Protein AF-0000000074208916 (afdb_homodimer)

Organism: NCBI:txid88382

Foldseek 3Di:
DPPDALVVLVVVCLVCLQVLVLVCQVSAAAQWAAEANDIDGSVVVSVVSNVVCVQWVNWHWDWPDWDDDRFKIKTKTKTWTFTPQDDLNHGGQRDIFIWIKIKMFGHDPRHTHYIYIDTDSVNRVVRRVD/DPPDALVVLVVVCLVCLQVLVLVCQVSAAAQWAAEANDIDGSVVVSVVSNVVCVQWVNWHWDWPDWDDDRFKIKTKTKTWTFTPQDDLNHGGQRDIFIWIKIKMFGHDPRHTHYIYIDTDSVNRVVRRVD

InterPro domains:
  IPR009959 Polyketide cyclase SnoaL-like [PF07366] (9-128)
  IPR009959 Polyketide cyclase SnoaL-like [PTHR38436] (12-128)
  IPR032710 NTF2-like domain superfamily [SSF54427] (4-128)

Solvent-accessible surface area (backbone atoms only — not comparable to full-atom values): 13929 Å² total; per-residue (Å²): 128,80,74,71,50,62,66,57,51,50,52,50,46,49,49,31,58,60,66,67,39,55,86,57,41,73,78,38,34,35,68,56,27,34,49,70,90,37,76,41,43,40,66,58,51,39,47,53,55,49,50,50,41,66,22,16,71,58,53,45,76,38,81,76,45,78,32,46,50,93,49,36,39,34,35,37,26,40,35,64,30,45,41,73,32,65,54,95,91,34,72,50,69,78,50,63,45,67,51,58,36,44,35,40,34,35,42,56,96,83,17,36,37,33,38,42,72,44,44,44,54,51,63,50,48,49,53,58,71,104,127,82,76,72,50,63,65,57,51,49,54,52,44,50,49,30,58,60,68,65,38,55,86,58,40,72,77,39,36,36,67,56,26,35,50,70,91,37,78,40,43,40,68,58,52,37,47,51,54,49,50,50,42,65,22,16,72,58,54,45,76,40,83,76,46,76,32,45,51,92,50,35,40,34,35,37,28,39,35,64,30,44,41,74,30,62,53,97,90,33,74,50,70,78,50,65,44,68,50,56,36,44,35,39,35,36,42,55,95,82,16,37,37,34,38,42,72,45,43,44,55,52,64,50,47,50,55,58,71,104

Radius of gyration: 19.05 Å; Cα contacts (8 Å, |Δi|>4): 521; chains: 2; bounding box: 50×46×40 Å

pLDDT: mean 95.42, std 6.99, range [47.31, 98.94]

Secondary structure (DSSP, 8-state):
-----HHHHHHHHHHHHHTT-GGGGGGTEEEEEEETTEEEEHHHHHHHHHHHHHHSTT--PEEEEEEE-SSEEEEEEEEEE--SS-BTTB---S--EEEEEEEEEEEETTEEEEEEEEE-HHHHHHHHH-/-----HHHHHHHHHHHHHTT-GGGGGGTEEEEEEETTEEEEHHHHHHHHHHHHHHSTT--PEEEEEEE-SSEEEEEEEEEE--SS-BTTB---S--EEEEEEEEEEEETTEEEEEEEEE-HHHHHHHHH-

Sequence (260 aa):
MPYPSLRATYLAYLDAVNERRFGDLAEFVHDEITYNDTTVIRQEFADLLAADAKAVPDLHFEVQLLVNSEDAVAVRLWCDCAPAEPMFGLAPTGRRVEFAEHGFYRFDHGRIAHVWSLIDNQLIQAQLAGMPYPSLRATYLAYLDAVNERRFGDLAEFVHDEITYNDTTVIRQEFADLLAADAKAVPDLHFEVQLLVNSEDAVAVRLWCDCAPAEPMFGLAPTGRRVEFAEHGFYRFDHGRIAHVWSLIDNQLIQAQLAG

Nearest PDB structures (foldseek):
  3ehc-assembly1_A  TM=9.520E-01  e=4.617E-14  Agrobacterium fabrum str. C58
  2gey-assembly3_A  TM=8.197E-01  e=7.328E-10  Streptomyces galilaeus
  2gey-assembly3_C-2  TM=8.226E-01  e=9.305E-10  Streptomyces galilaeus
  2gey-assembly1_B  TM=7.865E-01  e=4.282E-10  Streptomyces galilaeus
  8r20-assembly1_B  TM=8.237E-01  e=4.139E-09  Micromonospora

Structure (mmCIF, N/CA/C/O backbone):
data_AF-0000000074208916-model_v1
#
loop_
_entity.id
_entity.type
_entity.pdbx_description
1 polymer 'Putative ester cyclase'
#
loop_
_atom_site.group_PDB
_atom_site.id
_atom_site.type_symbol
_atom_site.label_atom_id
_atom_site.label_alt_id
_atom_site.label_comp_id
_atom_site.label_asym_id
_atom_site.label_entity_id
_atom_site.label_seq_id
_atom_site.pdbx_PDB_ins_code
_atom_site.Cartn_x
_atom_site.Cartn_y
_atom_site.Cartn_z
_atom_site.occupancy
_atom_site.B_iso_or_equiv
_atom_site.auth_seq_id
_atom_site.auth_comp_id
_atom_site.auth_asym_id
_atom_site.auth_atom_id
_atom_site.pdbx_PDB_model_num
ATOM 1 N N . MET A 1 1 ? -26.391 18.406 13.133 1 48.81 1 MET A N 1
ATOM 2 C CA . MET A 1 1 ? -25.828 18.109 11.82 1 48.81 1 MET A CA 1
ATOM 3 C C . MET A 1 1 ? -25.344 16.672 11.742 1 48.81 1 MET A C 1
ATOM 5 O O . MET A 1 1 ? -24.766 16.156 12.703 1 48.81 1 MET A O 1
ATOM 9 N N . PRO A 1 2 ? -25.688 15.781 10.938 1 59.47 2 PRO A N 1
ATOM 10 C CA . PRO A 1 2 ? -25.266 14.383 11 1 59.47 2 PRO A CA 1
ATOM 11 C C . PRO A 1 2 ? -23.734 14.227 10.969 1 59.47 2 PRO A C 1
ATOM 13 O O . PRO A 1 2 ? -23.031 15.094 10.43 1 59.47 2 PRO A O 1
ATOM 16 N N . TYR A 1 3 ? -23.234 13.609 11.906 1 74.81 3 TYR A N 1
ATOM 17 C CA . TYR A 1 3 ? -21.797 13.367 11.977 1 74.81 3 TYR A CA 1
ATOM 18 C C . TYR A 1 3 ? -21.25 12.977 10.609 1 74.81 3 TYR A C 1
ATOM 20 O O . TYR A 1 3 ? -21.891 12.25 9.852 1 74.81 3 TYR A O 1
ATOM 28 N N . PRO A 1 4 ? -20.344 13.789 10.211 1 84.44 4 PRO A N 1
ATOM 29 C CA . PRO A 1 4 ? -19.766 13.445 8.914 1 84.44 4 PRO A CA 1
ATOM 30 C C . PRO A 1 4 ? -19.406 11.961 8.797 1 84.44 4 PRO A C 1
ATOM 32 O O . PRO A 1 4 ? -19.125 11.312 9.805 1 84.44 4 PRO A O 1
ATOM 35 N N . SER A 1 5 ? -19.547 11.469 7.66 1 92.5 5 SER A N 1
ATOM 36 C CA . SER A 1 5 ? -19.078 10.109 7.387 1 92.5 5 SER A CA 1
ATOM 37 C C . SER A 1 5 ? -17.562 10.016 7.539 1 92.5 5 SER A C 1
ATOM 39 O O . SER A 1 5 ? -16.875 11.023 7.531 1 92.5 5 SER A O 1
ATOM 41 N N . LEU A 1 6 ? -17.078 8.914 7.746 1 95.69 6 LEU A N 1
ATOM 42 C CA . LEU A 1 6 ? -15.648 8.688 7.848 1 95.69 6 LEU A CA 1
ATOM 43 C C . LEU A 1 6 ? -14.938 9.141 6.574 1 95.69 6 LEU A C 1
ATOM 45 O O . LEU A 1 6 ? -13.828 9.672 6.629 1 95.69 6 LEU A O 1
ATOM 49 N N . ARG A 1 7 ? -15.562 8.891 5.469 1 96.81 7 ARG A N 1
ATOM 50 C CA . ARG A 1 7 ? -15.031 9.336 4.184 1 96.81 7 ARG A CA 1
ATOM 51 C C . ARG A 1 7 ? -14.836 10.844 4.164 1 96.81 7 ARG A C 1
ATOM 53 O O . ARG A 1 7 ? -13.781 11.336 3.754 1 96.81 7 ARG A O 1
ATOM 60 N N . ALA A 1 8 ? -15.836 11.555 4.535 1 97.44 8 ALA A N 1
ATOM 61 C CA . ALA A 1 8 ? -15.766 13.016 4.562 1 97.44 8 ALA A CA 1
ATOM 62 C C . ALA A 1 8 ? -14.688 13.492 5.531 1 97.44 8 ALA A C 1
ATOM 64 O O . ALA A 1 8 ? -13.961 14.453 5.246 1 97.44 8 ALA A O 1
ATOM 65 N N . THR A 1 9 ? -14.648 12.828 6.695 1 97.75 9 THR A N 1
ATOM 66 C CA . THR A 1 9 ? -13.633 13.164 7.688 1 97.75 9 THR A CA 1
ATOM 67 C C . THR A 1 9 ? -12.234 12.953 7.121 1 97.75 9 THR A C 1
ATOM 69 O O . THR A 1 9 ? -11.375 13.828 7.246 1 97.75 9 THR A O 1
ATOM 72 N N . TYR A 1 10 ? -11.977 11.852 6.465 1 98.69 10 TYR A N 1
ATOM 73 C CA . TYR A 1 10 ? -10.664 11.586 5.887 1 98.69 10 TYR A CA 1
ATOM 74 C C . TYR A 1 10 ? -10.32 12.609 4.82 1 98.69 10 TYR A C 1
ATOM 76 O O . TYR A 1 10 ? -9.188 13.094 4.75 1 98.69 10 TYR A O 1
ATOM 84 N N . LEU A 1 11 ? -11.258 12.898 3.945 1 98.69 11 LEU A N 1
ATOM 85 C CA . LEU A 1 11 ? -10.992 13.852 2.877 1 98.69 11 LEU A CA 1
ATOM 86 C C . LEU A 1 11 ? -10.68 15.234 3.445 1 98.69 11 LEU A C 1
ATOM 88 O O . LEU A 1 11 ? -9.844 15.953 2.908 1 98.69 11 LEU A O 1
ATOM 92 N N . ALA A 1 12 ? -11.32 15.602 4.531 1 98.56 12 ALA A N 1
ATOM 93 C CA . ALA A 1 12 ? -11.008 16.859 5.203 1 98.56 12 ALA A CA 1
ATOM 94 C C . ALA A 1 12 ? -9.609 16.828 5.809 1 98.56 12 ALA A C 1
ATOM 96 O O . ALA A 1 12 ? -8.875 17.812 5.754 1 98.56 12 ALA A O 1
ATOM 97 N N . TYR A 1 13 ? -9.266 15.672 6.406 1 98.88 13 TYR A N 1
ATOM 98 C CA . TYR A 1 13 ? -7.906 15.461 6.898 1 98.88 13 TYR A CA 1
ATOM 99 C C . TYR A 1 13 ? -6.887 15.617 5.777 1 98.88 13 TYR A C 1
ATOM 101 O O . TYR A 1 13 ? -5.887 16.328 5.938 1 98.88 13 TYR A O 1
ATOM 109 N N . LEU A 1 14 ? -7.133 15.008 4.637 1 98.88 14 LEU A N 1
ATOM 110 C CA . LEU A 1 14 ? -6.223 15.078 3.5 1 98.88 14 LEU A CA 1
ATOM 111 C C . LEU A 1 14 ? -6.086 16.5 2.992 1 98.88 14 LEU A C 1
ATOM 113 O O . LEU A 1 14 ? -4.992 16.938 2.619 1 98.88 14 LEU A O 1
ATOM 117 N N . ASP A 1 15 ? -7.203 17.234 2.971 1 98.81 15 ASP A N 1
ATOM 118 C CA . ASP A 1 15 ? -7.168 18.641 2.605 1 98.81 15 ASP A CA 1
ATOM 119 C C . ASP A 1 15 ? -6.242 19.422 3.537 1 98.81 15 ASP A C 1
ATOM 121 O O . ASP A 1 15 ? -5.445 20.25 3.082 1 98.81 15 ASP A O 1
ATOM 125 N N . ALA A 1 16 ? -6.398 19.188 4.816 1 98.81 16 ALA A N 1
ATOM 126 C CA . ALA A 1 16 ? -5.535 19.859 5.785 1 98.81 16 ALA A CA 1
ATOM 127 C C . ALA A 1 16 ? -4.066 19.562 5.512 1 98.81 16 ALA A C 1
ATOM 129 O O . ALA A 1 16 ? -3.225 20.453 5.559 1 98.81 16 ALA A O 1
ATOM 130 N N . VAL A 1 17 ? -3.703 18.312 5.215 1 98.81 17 VAL A N 1
ATOM 131 C CA . VAL A 1 17 ? -2.336 17.906 4.922 1 98.81 17 VAL A CA 1
ATOM 132 C C . VAL A 1 17 ? -1.845 18.594 3.654 1 98.81 17 VAL A C 1
ATOM 134 O O . VAL A 1 17 ? -0.767 19.203 3.645 1 98.81 17 VAL A O 1
ATOM 137 N N . ASN A 1 18 ? -2.648 18.562 2.586 1 98.81 18 ASN A N 1
ATOM 138 C CA . ASN A 1 18 ? -2.27 19.156 1.304 1 98.81 18 ASN A CA 1
ATOM 139 C C . ASN A 1 18 ? -2.123 20.672 1.4 1 98.81 18 ASN A C 1
ATOM 141 O O . ASN A 1 18 ? -1.304 21.266 0.696 1 98.81 18 ASN A O 1
ATOM 145 N N . GLU A 1 19 ? -2.83 21.266 2.312 1 98.69 19 GLU A N 1
ATOM 146 C CA . GLU A 1 19 ? -2.785 22.703 2.514 1 98.69 19 GLU A CA 1
ATOM 147 C C . GLU A 1 19 ? -1.782 23.094 3.6 1 98.69 19 GLU A C 1
ATOM 149 O O . GLU A 1 19 ? -1.672 24.25 3.973 1 98.69 19 GLU A O 1
ATOM 154 N N . ARG A 1 20 ? -1.118 22.156 4.117 1 98.62 20 ARG A N 1
AT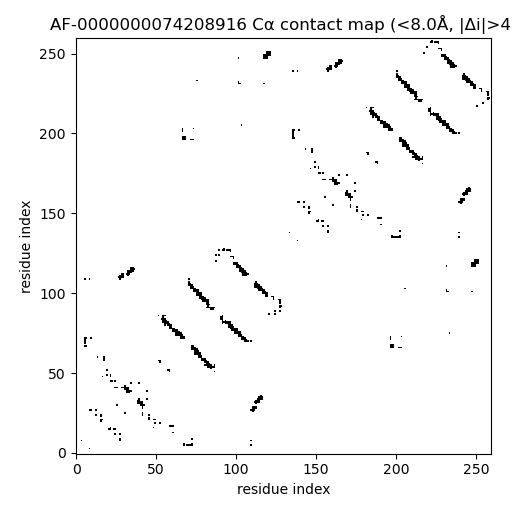OM 155 C CA . ARG A 1 20 ? -0.076 22.312 5.125 1 98.62 20 ARG A CA 1
ATOM 156 C C . ARG A 1 20 ? -0.647 22.875 6.418 1 98.62 20 ARG A C 1
ATOM 158 O O . ARG A 1 20 ? 0.022 23.641 7.117 1 98.62 20 ARG A O 1
ATOM 165 N N . ARG A 1 21 ? -1.884 22.594 6.664 1 98.56 21 ARG A N 1
ATOM 166 C CA . ARG A 1 21 ? -2.516 23.016 7.914 1 98.56 21 ARG A CA 1
ATOM 167 C C . ARG A 1 21 ? -2.316 21.984 9.008 1 98.56 21 ARG A C 1
ATOM 169 O O . ARG A 1 21 ? -3.289 21.438 9.539 1 98.56 21 ARG A O 1
ATOM 176 N N . PHE A 1 22 ? -1.133 21.766 9.477 1 98.06 22 PHE A N 1
ATOM 177 C CA . PHE A 1 22 ? -0.775 20.703 10.406 1 98.06 22 PHE A CA 1
ATOM 178 C C . PHE A 1 22 ? -1.268 21.031 11.812 1 98.06 22 PHE A C 1
ATOM 180 O O . PHE A 1 22 ? -1.448 20.125 12.633 1 98.06 22 PHE A O 1
ATOM 187 N N . GLY A 1 23 ? -1.478 22.281 12.086 1 96.62 23 GLY A N 1
ATOM 188 C CA . GLY A 1 23 ? -2.066 22.703 13.352 1 96.62 23 GLY A CA 1
ATOM 189 C C . GLY A 1 23 ? -3.5 22.25 13.523 1 96.62 23 GLY A C 1
ATOM 190 O O . GLY A 1 23 ? -4.02 22.203 14.641 1 96.62 23 GLY A O 1
ATOM 191 N N . ASP A 1 24 ? -4.207 21.906 12.422 1 97.69 24 ASP A N 1
ATOM 192 C CA . ASP A 1 24 ? -5.609 21.5 12.43 1 97.69 24 ASP A CA 1
ATOM 193 C C . ASP A 1 24 ? -5.738 20 12.703 1 97.69 24 ASP A C 1
ATOM 195 O O . ASP A 1 24 ? -6.848 19.484 12.852 1 97.69 24 ASP A O 1
ATOM 199 N N . LEU A 1 25 ? -4.637 19.25 12.859 1 98.12 25 LEU A N 1
ATOM 200 C CA . LEU A 1 25 ? -4.691 17.797 12.875 1 98.12 25 LEU A CA 1
ATOM 201 C C . LEU A 1 25 ? -5.414 17.281 14.117 1 98.12 25 LEU A C 1
ATOM 203 O O . LEU A 1 25 ? -5.859 16.141 14.156 1 98.12 25 LEU A O 1
ATOM 207 N N . ALA A 1 26 ? -5.52 18.125 15.148 1 97.25 26 ALA A N 1
ATOM 208 C CA . ALA A 1 26 ? -6.227 17.734 16.359 1 97.25 26 ALA A CA 1
ATOM 209 C C . ALA A 1 26 ? -7.68 17.375 16.062 1 97.25 26 ALA A C 1
ATOM 211 O O . ALA A 1 26 ? -8.297 16.578 16.766 1 97.25 26 ALA A O 1
ATOM 212 N N . GLU A 1 27 ? -8.266 17.938 15.047 1 97.31 27 GLU A N 1
ATOM 213 C CA . GLU A 1 27 ? -9.641 17.656 14.633 1 97.31 27 GLU A CA 1
ATOM 214 C C . GLU A 1 27 ? -9.781 16.266 14.047 1 97.31 27 GLU A C 1
ATOM 216 O O . GLU A 1 27 ? -10.875 15.688 14.039 1 97.31 27 GLU A O 1
ATOM 221 N N . PHE A 1 28 ? -8.664 15.703 13.594 1 98.56 28 PHE A N 1
ATOM 222 C CA . PHE A 1 28 ? -8.758 14.516 12.758 1 98.56 28 PHE A CA 1
ATOM 223 C C . PHE A 1 28 ? -7.992 13.352 13.375 1 98.56 28 PHE A C 1
ATOM 225 O O . PHE A 1 28 ? -8.258 12.195 13.062 1 98.56 28 PHE A O 1
ATOM 232 N N . VAL A 1 29 ? -6.984 13.648 14.234 1 98.81 29 VAL A N 1
ATOM 233 C CA . VAL A 1 29 ? -6.008 12.656 14.68 1 98.81 29 VAL A CA 1
ATOM 234 C C . VAL A 1 29 ? -6 12.594 16.203 1 98.81 29 VAL A C 1
ATOM 236 O O . VAL A 1 29 ? -6.027 13.633 16.875 1 98.81 29 VAL A O 1
ATOM 239 N N . HIS A 1 30 ? -5.992 11.406 16.734 1 98.75 30 HIS A N 1
ATOM 240 C CA . HIS A 1 30 ? -5.902 11.219 18.188 1 98.75 30 HIS A CA 1
ATOM 241 C C . HIS A 1 30 ? -4.586 11.766 18.734 1 98.75 30 HIS A C 1
ATOM 243 O O . HIS A 1 30 ? -3.631 11.961 17.969 1 98.75 30 HIS A O 1
ATOM 249 N N . ASP A 1 31 ? -4.535 11.977 19.984 1 98.44 31 ASP A N 1
ATOM 250 C CA . ASP A 1 31 ? -3.361 12.531 20.641 1 98.44 31 ASP A CA 1
ATOM 251 C C . ASP A 1 31 ? -2.156 11.602 20.5 1 98.44 31 ASP A C 1
ATOM 253 O O . ASP A 1 31 ? -1.014 12.062 20.453 1 98.44 31 ASP A O 1
ATOM 257 N N . GLU A 1 32 ? -2.455 10.344 20.516 1 98.62 32 GLU A N 1
ATOM 258 C CA . GLU A 1 32 ? -1.475 9.281 20.297 1 98.62 32 GLU A CA 1
ATOM 259 C C . GLU A 1 32 ? -1.959 8.281 19.25 1 98.62 32 GLU A C 1
ATOM 261 O O . GLU A 1 32 ? -3.109 7.844 19.297 1 98.62 32 GLU A O 1
ATOM 266 N N . ILE A 1 33 ? -1.126 8.047 18.328 1 98.69 33 ILE A N 1
ATOM 267 C CA . ILE A 1 33 ? -1.521 7.121 17.281 1 98.69 33 ILE A CA 1
ATOM 268 C C . ILE A 1 33 ? -0.401 6.109 17.031 1 98.69 33 ILE A C 1
ATOM 270 O O . ILE A 1 33 ? 0.726 6.301 17.5 1 98.69 33 ILE A O 1
ATOM 274 N N . THR A 1 34 ? -0.713 5.039 16.391 1 98.75 34 THR A N 1
ATOM 275 C CA . THR A 1 34 ? 0.285 4.145 15.812 1 98.75 34 THR A CA 1
ATOM 276 C C . THR A 1 34 ? 0.5 4.453 14.336 1 98.75 34 THR A C 1
ATOM 278 O O . THR A 1 34 ? -0.451 4.461 13.555 1 98.75 34 THR A O 1
ATOM 281 N N . TYR A 1 35 ? 1.686 4.859 14.016 1 98.5 35 TYR A N 1
ATOM 282 C CA . TYR A 1 35 ? 2.117 5.086 12.648 1 98.5 35 TYR A CA 1
ATOM 283 C C . TYR A 1 35 ? 3.141 4.039 12.219 1 98.5 35 TYR A C 1
ATOM 285 O O . TYR A 1 35 ? 4.293 4.07 12.656 1 98.5 35 TYR A O 1
ATOM 293 N N . ASN A 1 36 ? 2.863 3.176 11.273 1 96.81 36 ASN A N 1
ATOM 294 C CA . ASN A 1 36 ? 3.697 2.07 10.805 1 96.81 36 ASN A CA 1
ATOM 295 C C . ASN A 1 36 ? 4.398 1.369 11.969 1 96.81 36 ASN A C 1
ATOM 297 O O . ASN A 1 36 ? 5.621 1.232 11.969 1 96.81 36 ASN A O 1
ATOM 301 N N . ASP A 1 37 ? 3.695 0.913 12.891 1 93.56 37 ASP A N 1
ATOM 302 C CA . ASP A 1 37 ? 4.121 0.069 14.008 1 93.56 37 ASP A CA 1
ATOM 303 C C . ASP A 1 37 ? 4.816 0.894 15.086 1 93.56 37 ASP A C 1
ATOM 305 O O . ASP A 1 37 ? 5.441 0.339 15.992 1 93.56 37 ASP A O 1
ATOM 309 N N . THR A 1 38 ? 4.902 2.162 14.984 1 97.5 38 THR A N 1
ATOM 310 C CA . THR A 1 38 ? 5.477 3.027 16 1 97.5 38 THR A CA 1
ATOM 311 C C . THR A 1 38 ? 4.402 3.908 16.641 1 97.5 38 THR A C 1
ATOM 313 O O . THR A 1 38 ? 3.631 4.559 15.922 1 97.5 38 THR A O 1
ATOM 316 N N . THR A 1 39 ? 4.348 3.865 17.922 1 98.5 39 THR A N 1
ATOM 317 C CA . THR A 1 39 ? 3.445 4.766 18.641 1 98.5 39 THR A CA 1
ATOM 318 C C . THR A 1 39 ? 4.062 6.156 18.766 1 98.5 39 THR A C 1
ATOM 320 O O . THR A 1 39 ? 5.199 6.301 19.203 1 98.5 39 THR A O 1
ATOM 323 N N . VAL A 1 40 ? 3.344 7.141 18.344 1 98.62 40 VAL A N 1
ATOM 324 C CA . VAL A 1 40 ? 3.807 8.523 18.406 1 98.62 40 VAL A CA 1
ATOM 325 C C . VAL A 1 40 ? 2.68 9.422 18.922 1 98.62 40 VAL A C 1
ATOM 327 O O . VAL A 1 40 ? 1.504 9.055 18.828 1 98.62 40 VAL A O 1
ATOM 330 N N . ILE A 1 41 ? 3.031 10.531 19.453 1 98.62 41 ILE A N 1
ATOM 331 C CA . ILE A 1 41 ? 2.016 11.531 19.781 1 98.62 41 ILE A CA 1
ATOM 332 C C . ILE A 1 41 ? 1.648 12.32 18.516 1 98.62 41 ILE A C 1
ATOM 334 O O . ILE A 1 41 ? 2.41 12.344 17.547 1 98.62 41 ILE A O 1
ATOM 338 N N . ARG A 1 42 ? 0.531 12.984 18.516 1 98.62 42 ARG A N 1
ATOM 339 C CA . ARG A 1 42 ? 0.022 13.711 17.359 1 98.62 42 ARG A CA 1
ATOM 340 C C . ARG A 1 42 ? 1.047 14.719 16.859 1 98.62 42 ARG A C 1
ATOM 342 O O . ARG A 1 42 ? 1.215 14.883 15.641 1 98.62 42 ARG A O 1
ATOM 349 N N . GLN A 1 43 ? 1.71 15.43 17.75 1 98.38 43 GLN A N 1
ATOM 350 C CA . GLN A 1 43 ? 2.684 16.438 17.344 1 98.38 43 GLN A CA 1
ATOM 351 C C . GLN A 1 43 ? 3.812 15.812 16.531 1 98.38 43 GLN A C 1
ATOM 353 O O . GLN A 1 43 ? 4.277 16.406 15.555 1 98.38 43 GLN A O 1
ATOM 358 N N . GLU A 1 44 ? 4.273 14.672 16.938 1 98.56 44 GLU A N 1
ATOM 359 C CA . GLU A 1 44 ? 5.324 13.977 16.203 1 98.56 44 GLU A CA 1
ATOM 360 C C . GLU A 1 44 ? 4.848 13.578 14.805 1 98.56 44 GLU A C 1
ATOM 362 O O . GLU A 1 44 ? 5.617 13.617 13.844 1 98.56 44 GLU A O 1
ATOM 367 N N . PHE A 1 45 ? 3.594 13.18 14.75 1 98.62 45 PHE A N 1
ATOM 368 C CA . PHE A 1 45 ? 3.006 12.859 13.453 1 98.62 45 PHE A CA 1
ATOM 369 C C . PHE A 1 45 ? 2.918 14.102 12.578 1 98.62 45 PHE A C 1
ATOM 371 O O . PHE A 1 45 ? 3.285 14.07 11.406 1 98.62 45 PHE A O 1
ATOM 378 N N . ALA A 1 46 ? 2.455 15.156 13.141 1 98.44 46 ALA A N 1
ATOM 379 C CA . ALA A 1 46 ? 2.41 16.438 12.438 1 98.44 46 ALA A CA 1
ATOM 380 C C . ALA A 1 46 ? 3.799 16.844 11.961 1 98.44 46 ALA A C 1
ATOM 382 O O . ALA A 1 46 ? 3.955 17.359 10.844 1 98.44 46 ALA A O 1
ATOM 383 N N . ASP A 1 47 ? 4.801 16.625 12.773 1 98 47 ASP A N 1
ATOM 384 C CA . ASP A 1 47 ? 6.176 16.969 12.422 1 98 47 ASP A CA 1
ATOM 385 C C . ASP A 1 47 ? 6.656 16.141 11.227 1 98 47 ASP A C 1
ATOM 387 O O . ASP A 1 47 ? 7.406 16.641 10.391 1 98 47 ASP A O 1
ATOM 391 N N . LEU A 1 48 ? 6.316 14.906 11.234 1 96.81 48 LEU A N 1
ATOM 392 C CA . LEU A 1 48 ? 6.652 14.055 10.102 1 96.81 48 LEU A CA 1
ATOM 393 C C . LEU A 1 48 ? 6.055 14.602 8.812 1 96.81 48 LEU A C 1
ATOM 395 O O . LEU A 1 48 ? 6.754 14.734 7.805 1 96.81 48 LEU A O 1
ATOM 399 N N . LEU A 1 49 ? 4.734 14.93 8.82 1 97.94 49 LEU A N 1
ATOM 400 C CA . LEU A 1 49 ? 4.062 15.492 7.656 1 97.94 49 LEU A CA 1
ATOM 401 C C . LEU A 1 49 ? 4.699 16.8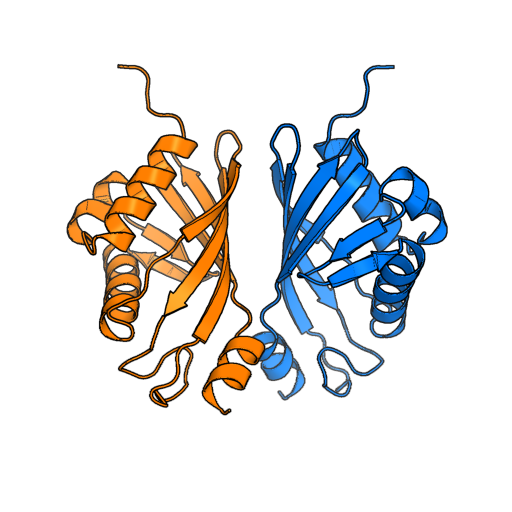12 7.25 1 97.94 49 LEU A C 1
ATOM 403 O O . LEU A 1 49 ? 4.887 17.078 6.062 1 97.94 49 LEU A O 1
ATOM 407 N N . ALA A 1 50 ? 5.02 17.625 8.234 1 97.81 50 ALA A N 1
ATOM 408 C CA . ALA A 1 50 ? 5.652 18.906 7.977 1 97.81 50 ALA A CA 1
ATOM 409 C C . ALA A 1 50 ? 7.031 18.734 7.348 1 97.81 50 ALA A C 1
ATOM 411 O O . ALA A 1 50 ? 7.41 19.484 6.445 1 97.81 50 ALA A O 1
ATOM 412 N N . ALA A 1 51 ? 7.797 17.797 7.824 1 96.88 51 ALA A N 1
ATOM 413 C CA . ALA A 1 51 ? 9.117 17.5 7.266 1 96.88 51 ALA A CA 1
ATOM 414 C C . ALA A 1 51 ? 9.016 17.062 5.809 1 96.88 51 ALA A C 1
ATOM 416 O O . ALA A 1 51 ? 9.82 17.469 4.973 1 96.88 51 ALA A O 1
ATOM 417 N N . ASP A 1 52 ? 8.016 16.188 5.539 1 96.44 52 ASP A N 1
ATOM 418 C CA . ASP A 1 52 ? 7.777 15.766 4.16 1 96.44 52 ASP A CA 1
ATOM 419 C C . ASP A 1 52 ? 7.465 16.969 3.273 1 96.44 52 ASP A C 1
ATOM 421 O O . ASP A 1 52 ? 8.008 17.094 2.172 1 96.44 52 ASP A O 1
ATOM 425 N N . ALA A 1 53 ? 6.598 17.812 3.746 1 97.5 53 ALA A N 1
ATOM 426 C CA . ALA A 1 53 ? 6.195 19 2.986 1 97.5 53 ALA A CA 1
ATOM 427 C C . ALA A 1 53 ? 7.383 19.938 2.76 1 97.5 53 ALA A C 1
ATOM 429 O O . ALA A 1 53 ? 7.488 20.562 1.707 1 97.5 53 ALA A O 1
ATOM 430 N N . LYS A 1 54 ? 8.203 20.062 3.754 1 96.81 54 LYS A N 1
ATOM 431 C CA . LYS A 1 54 ? 9.398 20.891 3.625 1 96.81 54 LYS A CA 1
ATOM 432 C C . LYS A 1 54 ? 10.359 20.312 2.592 1 96.81 54 LYS A C 1
ATOM 434 O O . LYS A 1 54 ? 10.914 21.047 1.766 1 96.81 54 LYS A O 1
ATOM 439 N N . ALA A 1 55 ? 10.555 19.047 2.639 1 96.56 55 ALA A N 1
ATOM 440 C CA . ALA A 1 55 ? 11.484 18.375 1.738 1 96.56 55 ALA A CA 1
ATOM 441 C C . ALA A 1 55 ? 10.977 18.391 0.3 1 96.56 55 ALA A C 1
ATOM 443 O O . ALA A 1 55 ? 11.773 18.422 -0.645 1 96.56 55 ALA A O 1
ATOM 444 N N . VAL A 1 56 ? 9.734 18.359 0.133 1 97.56 56 VAL A N 1
ATOM 445 C CA . VAL A 1 56 ? 9.094 18.344 -1.178 1 97.56 56 VAL A CA 1
ATOM 446 C C . VAL A 1 56 ? 8.016 19.422 -1.237 1 97.56 56 VAL A C 1
ATOM 448 O O . VAL A 1 56 ? 6.824 19.141 -1.092 1 97.56 56 VAL A O 1
ATOM 451 N N . PRO A 1 57 ? 8.336 20.625 -1.595 1 97.5 57 PRO A N 1
ATOM 452 C CA . PRO A 1 57 ? 7.434 21.766 -1.48 1 97.5 57 PRO A CA 1
ATOM 453 C C . PRO A 1 57 ? 6.184 21.625 -2.346 1 97.5 57 PRO A C 1
ATOM 455 O O . PRO A 1 57 ? 5.129 22.172 -2.01 1 97.5 57 PRO A O 1
ATOM 458 N N . ASP A 1 58 ? 6.293 20.891 -3.443 1 98.12 58 ASP A N 1
ATOM 459 C CA . ASP A 1 58 ? 5.129 20.75 -4.312 1 98.12 58 ASP A CA 1
ATOM 460 C C . ASP A 1 58 ? 4.445 19.406 -4.098 1 98.12 58 ASP A C 1
ATOM 462 O O . ASP A 1 58 ? 3.705 18.938 -4.965 1 98.12 58 ASP A O 1
ATOM 466 N N . LEU A 1 59 ? 4.75 18.781 -2.961 1 98.19 59 LEU A N 1
ATOM 467 C CA . LEU A 1 59 ? 4.098 17.516 -2.621 1 98.19 59 LEU A CA 1
ATOM 468 C C . LEU A 1 59 ? 2.588 17.703 -2.529 1 98.19 59 LEU A C 1
ATOM 470 O O . LEU A 1 59 ? 2.104 18.609 -1.859 1 98.19 59 LEU A O 1
ATOM 474 N N . HIS A 1 60 ? 1.857 16.906 -3.225 1 98.75 60 HIS A N 1
ATOM 475 C CA . HIS A 1 60 ? 0.399 16.875 -3.219 1 98.75 60 HIS A CA 1
ATOM 476 C C . HIS A 1 60 ? -0.117 15.445 -3.375 1 98.75 60 HIS A C 1
ATOM 478 O O . HIS A 1 60 ? 0.28 14.742 -4.301 1 98.75 60 HIS A O 1
ATOM 484 N N . PHE A 1 61 ? -0.959 15.094 -2.473 1 98.81 61 PHE A N 1
ATOM 485 C CA . PHE A 1 61 ? -1.562 13.766 -2.52 1 98.81 61 PHE A CA 1
ATOM 486 C C . PHE A 1 61 ? -2.893 13.797 -3.262 1 98.81 61 PHE A C 1
ATOM 488 O O . PHE A 1 61 ? -3.842 14.445 -2.816 1 98.81 61 PHE A O 1
ATOM 495 N N . GLU A 1 62 ? -2.934 13.133 -4.312 1 98.81 62 GLU A N 1
ATOM 496 C CA . GLU A 1 62 ? -4.164 13.031 -5.094 1 98.81 62 GLU A CA 1
ATOM 497 C C . GLU A 1 62 ? -4.844 11.68 -4.883 1 98.81 62 GLU A C 1
ATOM 499 O O . GLU A 1 62 ? -4.234 10.633 -5.094 1 98.81 62 GLU A O 1
ATOM 504 N N . VAL A 1 63 ? -6.117 11.711 -4.504 1 98.88 63 VAL A N 1
ATOM 505 C CA . VAL A 1 63 ? -6.852 10.469 -4.289 1 98.88 63 VAL A CA 1
ATOM 506 C C . VAL A 1 63 ? -7.16 9.812 -5.633 1 98.88 63 VAL A C 1
ATOM 508 O O . VAL A 1 63 ? -7.816 10.406 -6.488 1 98.88 63 VAL A O 1
ATOM 511 N N . GLN A 1 64 ? -6.703 8.625 -5.789 1 98.56 64 GLN A N 1
ATOM 512 C CA . GLN A 1 64 ? -7.059 7.855 -6.98 1 98.56 64 GLN A CA 1
ATOM 513 C C . GLN A 1 64 ? -8.172 6.855 -6.676 1 98.56 64 GLN A C 1
ATOM 515 O O . GLN A 1 64 ? -9.016 6.578 -7.535 1 98.56 64 GLN A O 1
ATOM 520 N N . LEU A 1 65 ? -8.156 6.285 -5.508 1 98.44 65 LEU A N 1
ATOM 521 C CA . LEU A 1 65 ? -9.156 5.328 -5.035 1 98.44 65 LEU A CA 1
ATOM 522 C C . LEU A 1 65 ? -9.297 5.395 -3.518 1 98.44 65 LEU A C 1
ATOM 524 O O . LEU A 1 65 ? -8.297 5.465 -2.801 1 98.44 65 LEU A O 1
ATOM 528 N N . LEU A 1 66 ? -10.469 5.508 -3.021 1 98.69 66 LEU A N 1
ATOM 529 C CA . LEU A 1 66 ? -10.766 5.539 -1.595 1 98.69 66 LEU A CA 1
ATOM 530 C C . LEU A 1 66 ? -11.891 4.574 -1.254 1 98.69 66 LEU A C 1
ATOM 532 O O . LEU A 1 66 ? -12.953 4.605 -1.881 1 98.69 66 LEU A O 1
ATOM 536 N N . VAL A 1 67 ? -11.586 3.631 -0.368 1 98.56 67 VAL A N 1
ATOM 537 C CA . VAL A 1 67 ? -12.539 2.654 0.152 1 98.56 67 VAL A CA 1
ATOM 538 C C . VAL A 1 67 ? -12.672 2.816 1.664 1 98.56 67 VAL A C 1
ATOM 540 O O . VAL A 1 67 ? -11.68 3.059 2.357 1 98.56 67 VAL A O 1
ATOM 543 N N . ASN A 1 68 ? -13.875 2.773 2.111 1 97.88 68 ASN A N 1
ATOM 544 C CA . ASN A 1 68 ? -14.016 2.912 3.557 1 97.88 68 ASN A CA 1
ATOM 545 C C . ASN A 1 68 ? -15.055 1.946 4.117 1 97.88 68 ASN A C 1
ATOM 547 O O . ASN A 1 68 ? -15.938 1.49 3.389 1 97.88 68 ASN A O 1
ATOM 551 N N . SER A 1 69 ? -14.875 1.522 5.359 1 96.19 69 SER A N 1
ATOM 552 C CA . SER A 1 69 ? -15.844 0.844 6.215 1 96.19 69 SER A CA 1
ATOM 553 C C . SER A 1 69 ? -16.344 1.769 7.316 1 96.19 69 SER A C 1
ATOM 555 O O . SER A 1 69 ? -16.297 2.992 7.176 1 96.19 69 SER A O 1
ATOM 557 N N . GLU A 1 70 ? -16.891 1.17 8.273 1 94.5 70 GLU A N 1
ATOM 558 C CA . GLU A 1 70 ? -17.422 1.948 9.391 1 94.5 70 GLU A CA 1
ATOM 559 C C . GLU A 1 70 ? -16.297 2.594 10.195 1 94.5 70 GLU A C 1
ATOM 561 O O . GLU A 1 70 ? -16.453 3.705 10.703 1 94.5 70 GLU A O 1
ATOM 566 N N . ASP A 1 71 ? -15.156 1.925 10.227 1 97.06 71 ASP A N 1
ATOM 567 C CA . ASP A 1 71 ? -14.156 2.459 11.141 1 97.06 71 ASP A CA 1
ATOM 568 C C . ASP A 1 71 ? -12.789 2.549 10.469 1 97.06 71 ASP A C 1
ATOM 570 O O . ASP A 1 71 ? -11.773 2.721 11.148 1 97.06 71 ASP A O 1
ATOM 574 N N . ALA A 1 72 ? -12.766 2.363 9.172 1 98.69 72 ALA A N 1
ATOM 575 C CA . ALA A 1 72 ? -11.469 2.41 8.508 1 98.69 72 ALA A CA 1
ATOM 576 C C . ALA A 1 72 ? -11.586 3.008 7.109 1 98.69 72 ALA A C 1
ATOM 578 O O . ALA A 1 72 ? -12.656 2.949 6.496 1 98.69 72 ALA A O 1
ATOM 579 N N . VAL A 1 73 ? -10.539 3.631 6.668 1 98.75 73 VAL A N 1
ATOM 580 C CA . VAL A 1 73 ? -10.375 4.129 5.309 1 98.75 73 VAL A CA 1
ATOM 581 C C . VAL A 1 73 ? -9.109 3.537 4.688 1 98.75 73 VAL A C 1
ATOM 583 O O . VAL A 1 73 ? -8.07 3.445 5.344 1 98.75 73 VAL A O 1
ATOM 586 N N . ALA A 1 74 ? -9.203 3.025 3.545 1 98.94 74 ALA A N 1
ATOM 587 C CA . ALA A 1 74 ? -8.078 2.689 2.676 1 98.94 74 ALA A CA 1
ATOM 588 C C . ALA A 1 74 ? -8.039 3.604 1.454 1 98.94 74 ALA A C 1
ATOM 590 O O . ALA A 1 74 ? -9.07 3.865 0.832 1 98.94 74 ALA A O 1
ATOM 591 N N . VAL A 1 75 ? -6.781 4.09 1.123 1 98.94 75 VAL A N 1
ATOM 592 C CA . VAL A 1 75 ? -6.711 5.098 0.07 1 98.94 75 VAL A CA 1
ATOM 593 C C . VAL A 1 75 ? -5.441 4.895 -0.754 1 98.94 75 VAL A C 1
ATOM 595 O O . VAL A 1 75 ? -4.375 4.605 -0.205 1 98.94 75 VAL A O 1
ATOM 598 N N . ARG A 1 76 ? -5.578 4.863 -2.055 1 98.81 76 ARG A N 1
ATOM 599 C CA . ARG A 1 76 ? -4.477 4.988 -3.002 1 98.81 76 ARG A CA 1
ATOM 600 C C . ARG A 1 76 ? -4.281 6.441 -3.424 1 98.81 76 ARG A C 1
ATOM 602 O O . ARG A 1 76 ? -5.184 7.051 -4.012 1 98.81 76 ARG A O 1
ATOM 609 N N . LEU A 1 77 ? -3.129 6.996 -3.035 1 98.88 77 LEU A N 1
ATOM 610 C CA . LEU A 1 77 ? -2.773 8.375 -3.33 1 98.88 77 LEU A CA 1
ATOM 611 C C . LEU A 1 77 ? -1.695 8.445 -4.406 1 98.88 77 LEU A C 1
ATOM 613 O O . LEU A 1 77 ? -0.757 7.645 -4.402 1 98.88 77 LEU A O 1
ATOM 617 N N . TRP A 1 78 ? -1.886 9.32 -5.324 1 98.56 78 TRP A N 1
ATOM 618 C CA . TRP A 1 78 ? -0.88 9.57 -6.352 1 98.56 78 TRP A CA 1
ATOM 619 C C . TRP A 1 78 ? -0.119 10.859 -6.07 1 98.56 78 TRP A C 1
ATOM 621 O O . TRP A 1 78 ? -0.717 11.867 -5.691 1 98.56 78 TRP A O 1
ATOM 631 N N . CYS A 1 79 ? 1.145 10.805 -6.211 1 98.25 79 CYS A N 1
ATOM 632 C CA . CYS A 1 79 ? 2.014 11.961 -6.055 1 98.25 79 CYS A CA 1
ATOM 633 C C . CYS A 1 79 ? 2.848 12.195 -7.309 1 98.25 79 CYS A C 1
ATOM 635 O O . CYS A 1 79 ? 3.322 11.234 -7.926 1 98.25 79 CYS A O 1
ATOM 637 N N . ASP A 1 80 ? 2.939 13.297 -7.762 1 98.12 80 ASP A N 1
ATOM 638 C CA . ASP A 1 80 ? 3.83 13.836 -8.789 1 98.12 80 ASP A CA 1
ATOM 639 C C . ASP A 1 80 ? 4.539 15.094 -8.297 1 98.12 80 ASP A C 1
ATOM 641 O O . ASP A 1 80 ? 3.926 16.156 -8.195 1 98.12 80 ASP A O 1
ATOM 645 N N . CYS A 1 81 ? 5.82 14.977 -7.977 1 97.81 81 CYS A N 1
ATOM 646 C CA . CYS A 1 81 ? 6.465 16.047 -7.223 1 97.81 81 CYS A CA 1
ATOM 647 C C . CYS A 1 81 ? 7.961 16.094 -7.516 1 97.81 81 CYS A C 1
ATOM 649 O O . CYS A 1 81 ? 8.5 15.203 -8.172 1 97.81 81 CYS A O 1
ATOM 651 N N . ALA A 1 82 ? 8.578 17.141 -7.098 1 96.81 82 ALA A N 1
ATOM 652 C CA . ALA A 1 82 ? 10.016 17.359 -7.234 1 96.81 82 ALA A CA 1
ATOM 653 C C . ALA A 1 82 ? 10.656 17.625 -5.875 1 96.81 82 ALA A C 1
ATOM 655 O O . ALA A 1 82 ? 10.586 18.75 -5.359 1 96.81 82 ALA A O 1
ATOM 656 N N . PRO A 1 83 ? 11.367 16.672 -5.352 1 96.75 83 PRO A N 1
ATOM 657 C CA . PRO A 1 83 ? 11.992 16.875 -4.043 1 96.75 83 PRO A CA 1
ATOM 658 C C . PRO A 1 83 ? 13.062 17.969 -4.07 1 96.75 83 PRO A C 1
ATOM 660 O O . PRO A 1 83 ? 13.859 18.031 -5.008 1 96.75 83 PRO A O 1
ATOM 663 N N . ALA A 1 84 ? 13.031 18.828 -3.059 1 96.81 84 ALA A N 1
ATOM 664 C CA . ALA A 1 84 ? 14.016 19.891 -2.9 1 96.81 84 ALA A CA 1
ATOM 665 C C . ALA A 1 84 ? 15.078 19.516 -1.878 1 96.81 84 ALA A C 1
ATOM 667 O O . ALA A 1 84 ? 16.188 20.047 -1.9 1 96.81 84 ALA A O 1
ATOM 668 N N . GLU A 1 85 ? 14.789 18.641 -0.956 1 96.31 85 GLU A N 1
ATOM 669 C CA . GLU A 1 85 ? 15.672 18.062 0.058 1 96.31 85 GLU A CA 1
ATOM 670 C C . GLU A 1 85 ? 15.648 16.531 0.005 1 96.31 85 GLU A C 1
ATOM 672 O O . GLU A 1 85 ? 14.875 15.945 -0.756 1 96.31 85 GLU A O 1
ATOM 677 N N . PRO A 1 86 ? 16.562 15.891 0.74 1 93.62 86 PRO A N 1
ATOM 678 C CA . PRO A 1 86 ? 16.594 14.422 0.674 1 93.62 86 PRO A CA 1
ATOM 679 C C . PRO A 1 86 ? 15.25 13.781 0.996 1 93.62 86 PRO A C 1
ATOM 681 O O . PRO A 1 86 ? 14.562 14.219 1.925 1 93.62 86 PRO A O 1
ATOM 684 N N . MET A 1 87 ? 14.883 12.883 0.16 1 86.81 87 MET A N 1
ATOM 685 C CA . MET A 1 87 ? 13.648 12.117 0.28 1 86.81 87 MET A CA 1
ATOM 686 C C . MET A 1 87 ? 13.914 10.625 0.125 1 86.81 87 MET A C 1
ATOM 688 O O . MET A 1 87 ? 14.531 10.195 -0.853 1 86.81 87 MET A O 1
ATOM 692 N N . PHE A 1 88 ? 13.414 9.812 1.074 1 81.12 88 PHE A N 1
ATOM 693 C CA . PHE A 1 88 ? 13.562 8.359 1.057 1 81.12 88 PHE A CA 1
ATOM 694 C C . PHE A 1 88 ? 15.031 7.961 1.034 1 81.12 88 PHE A C 1
ATOM 696 O O . PHE A 1 88 ? 15.422 7.051 0.3 1 81.12 88 PHE A O 1
ATOM 703 N N . GLY A 1 89 ? 15.82 8.742 1.694 1 81.56 89 GLY A N 1
ATOM 704 C CA . GLY A 1 89 ? 17.234 8.438 1.855 1 81.56 89 GLY A CA 1
ATOM 705 C C . GLY A 1 89 ? 18.078 8.883 0.681 1 81.56 89 GLY A C 1
ATOM 706 O O . GLY A 1 89 ? 19.281 8.641 0.647 1 81.56 89 GLY A O 1
ATOM 707 N N . LEU A 1 90 ? 17.422 9.609 -0.236 1 85.69 90 LEU A N 1
ATOM 708 C CA . LEU A 1 90 ? 18.172 10.016 -1.419 1 85.69 90 LEU A CA 1
ATOM 709 C C . LEU A 1 90 ? 18.203 11.539 -1.549 1 85.69 90 LEU A C 1
ATOM 711 O O . LEU A 1 90 ? 17.234 12.211 -1.191 1 85.69 90 LEU A O 1
ATOM 715 N N . ALA A 1 91 ? 19.281 12 -2.279 1 90.25 91 ALA A N 1
ATOM 716 C CA . ALA A 1 91 ? 19.438 13.43 -2.545 1 90.25 91 ALA A CA 1
ATOM 717 C C . ALA A 1 91 ? 18.516 13.875 -3.678 1 90.25 91 ALA A C 1
ATOM 719 O O . ALA A 1 91 ? 18.219 13.094 -4.586 1 90.25 91 ALA A O 1
ATOM 720 N N . PRO A 1 92 ? 18.094 15.086 -3.537 1 92.31 92 PRO A N 1
ATOM 721 C CA . PRO A 1 92 ? 17.344 15.617 -4.68 1 92.31 92 PRO A CA 1
ATOM 722 C C . PRO A 1 92 ? 18.188 15.703 -5.949 1 92.31 92 PRO A C 1
ATOM 724 O O . PRO A 1 92 ? 19.375 16 -5.883 1 92.31 92 PRO A O 1
ATOM 727 N N . THR A 1 93 ? 17.703 15.414 -7.074 1 92.5 93 THR A N 1
ATOM 728 C CA . THR A 1 93 ? 18.406 15.391 -8.352 1 92.5 93 THR A CA 1
ATOM 729 C C . THR A 1 93 ? 17.844 16.453 -9.297 1 92.5 93 THR A C 1
ATOM 731 O O . THR A 1 93 ? 18.359 16.625 -10.406 1 92.5 93 THR A O 1
ATOM 734 N N . GLY A 1 94 ? 16.812 17.172 -8.836 1 91.88 94 GLY A N 1
ATOM 735 C CA . GLY A 1 94 ? 16.141 18.109 -9.711 1 91.88 94 GLY A CA 1
ATOM 736 C C . GLY A 1 94 ? 15.086 17.453 -10.586 1 91.88 94 GLY A C 1
ATOM 737 O O . GLY A 1 94 ? 14.328 18.141 -11.273 1 91.88 94 GLY A O 1
ATOM 738 N N . ARG A 1 95 ? 15 16.172 -10.578 1 93.62 95 ARG A N 1
ATOM 739 C CA . ARG A 1 95 ? 14.008 15.438 -11.359 1 93.62 95 ARG A CA 1
ATOM 740 C C . ARG A 1 95 ? 12.688 15.328 -10.609 1 93.62 95 ARG A C 1
ATOM 742 O O . ARG A 1 95 ? 12.664 15.312 -9.383 1 93.62 95 ARG A O 1
ATOM 749 N N . ARG A 1 96 ? 11.664 15.273 -11.352 1 96 96 ARG A N 1
ATOM 750 C CA . ARG A 1 96 ? 10.352 14.984 -10.789 1 96 96 ARG A CA 1
ATOM 751 C C . ARG A 1 96 ? 10.148 13.477 -10.617 1 96 96 ARG A C 1
ATOM 753 O O . ARG A 1 96 ? 10.703 12.688 -11.383 1 96 96 ARG A O 1
ATOM 760 N N . VAL A 1 97 ? 9.414 13.094 -9.633 1 96.56 97 VAL A N 1
ATOM 761 C CA . VAL A 1 97 ? 9.102 11.688 -9.398 1 96.56 97 VAL A CA 1
ATOM 762 C C . VAL A 1 97 ? 7.586 11.508 -9.273 1 96.56 97 VAL A C 1
ATOM 764 O O . VAL A 1 97 ? 6.891 12.391 -8.766 1 96.56 97 VAL A O 1
ATOM 767 N N . GLU A 1 98 ? 7.113 10.438 -9.797 1 97.5 98 GLU A N 1
ATOM 768 C CA . GLU A 1 98 ? 5.73 10.008 -9.641 1 97.5 98 GLU A CA 1
ATOM 769 C C . GLU A 1 98 ? 5.645 8.68 -8.891 1 97.5 98 GLU A C 1
ATOM 771 O O . GLU A 1 98 ? 6.418 7.762 -9.164 1 97.5 98 GLU A O 1
ATOM 776 N N . PHE A 1 99 ? 4.73 8.609 -7.984 1 97.06 99 PHE A N 1
ATOM 777 C CA . PHE A 1 99 ? 4.598 7.363 -7.238 1 97.06 99 PHE A CA 1
ATOM 778 C C . PHE A 1 99 ? 3.23 7.277 -6.566 1 97.06 99 PHE A C 1
ATOM 780 O O . PHE A 1 99 ? 2.543 8.289 -6.418 1 97.06 99 PHE A O 1
ATOM 787 N N . ALA A 1 100 ? 2.879 6.105 -6.184 1 98.19 100 ALA A N 1
ATOM 788 C CA . ALA A 1 100 ? 1.676 5.863 -5.391 1 98.19 100 ALA A CA 1
ATOM 789 C C . ALA A 1 100 ? 2.025 5.609 -3.928 1 98.19 100 ALA A C 1
ATOM 791 O O . ALA A 1 100 ? 3.049 4.988 -3.627 1 98.19 100 ALA A O 1
ATOM 792 N N . GLU A 1 101 ? 1.276 6.082 -3.082 1 98.56 101 GLU A N 1
ATOM 793 C CA . GLU A 1 101 ? 1.223 5.672 -1.683 1 98.56 101 GLU A CA 1
ATOM 794 C C . GLU A 1 101 ? -0.073 4.926 -1.376 1 98.56 101 GLU A C 1
ATOM 796 O O . GLU A 1 101 ? -1.159 5.383 -1.734 1 98.56 101 GLU A O 1
ATOM 801 N N . HIS A 1 102 ? -0.008 3.758 -0.838 1 98.94 102 HIS A N 1
ATOM 802 C CA . HIS A 1 102 ? -1.175 3.055 -0.32 1 98.94 102 HIS A CA 1
ATOM 803 C C . HIS A 1 102 ? -1.288 3.215 1.192 1 98.94 102 HIS A C 1
ATOM 805 O O . HIS A 1 102 ? -0.442 2.715 1.938 1 98.94 102 HIS A O 1
ATOM 811 N N . GLY A 1 103 ? -2.363 3.832 1.645 1 98.88 103 GLY A N 1
ATOM 812 C CA . GLY A 1 103 ? -2.566 4.109 3.057 1 98.88 103 GLY A CA 1
ATOM 813 C C . GLY A 1 103 ? -3.799 3.434 3.627 1 98.88 103 GLY A C 1
ATOM 814 O O . GLY A 1 103 ? -4.832 3.354 2.963 1 98.88 103 GLY A O 1
ATOM 815 N N . PHE A 1 104 ? -3.699 2.912 4.832 1 98.88 104 PHE A N 1
ATOM 816 C CA . PHE A 1 104 ? -4.812 2.453 5.652 1 98.88 104 PHE A CA 1
ATOM 817 C C . PHE A 1 104 ? -4.906 3.258 6.941 1 98.88 104 PHE A C 1
ATOM 819 O O . PHE A 1 104 ? -3.887 3.541 7.574 1 98.88 104 PHE A O 1
ATOM 826 N N . TYR A 1 105 ? -6.094 3.658 7.316 1 98.88 105 TYR A N 1
ATOM 827 C CA . TYR A 1 105 ? -6.383 4.445 8.508 1 98.88 105 TYR A CA 1
ATOM 828 C C . TYR A 1 105 ? -7.484 3.795 9.336 1 98.88 105 TYR A C 1
ATOM 830 O O . TYR A 1 105 ? -8.578 3.529 8.828 1 98.88 105 TYR A O 1
ATOM 838 N N . ARG A 1 106 ? -7.195 3.475 10.547 1 98.62 106 ARG A N 1
ATOM 839 C CA . ARG A 1 106 ? -8.234 3.072 11.492 1 98.62 106 ARG A CA 1
ATOM 840 C C . ARG A 1 106 ? -8.648 4.238 12.383 1 98.62 106 ARG A C 1
ATOM 842 O O . ARG A 1 106 ? -7.797 4.992 12.867 1 98.62 106 ARG A O 1
ATOM 849 N N . PHE A 1 107 ? -9.93 4.383 12.523 1 98.38 107 PHE A N 1
ATOM 850 C CA . PHE A 1 107 ? -10.492 5.477 13.312 1 98.38 107 PHE A CA 1
ATOM 851 C C . PHE A 1 107 ? -11.047 4.961 14.633 1 98.38 107 PHE A C 1
ATOM 853 O O . PHE A 1 107 ? -11.523 3.828 14.719 1 98.38 107 PHE A O 1
ATOM 860 N N . ASP A 1 108 ? -10.914 5.695 15.602 1 97.88 108 ASP A N 1
ATOM 861 C CA . ASP A 1 108 ? -11.562 5.535 16.891 1 97.88 108 ASP A CA 1
ATOM 862 C C . ASP A 1 108 ? -12.312 6.805 17.297 1 97.88 108 ASP A C 1
ATOM 864 O O . ASP A 1 108 ? -11.711 7.863 17.453 1 97.88 108 ASP A O 1
ATOM 868 N N . HIS A 1 109 ? -13.688 6.699 17.375 1 95.12 109 HIS A N 1
ATOM 869 C CA . HIS A 1 109 ? -14.539 7.832 17.719 1 95.12 109 HIS A CA 1
ATOM 870 C C . HIS A 1 109 ? -14.297 9.008 16.781 1 95.12 109 HIS A C 1
ATOM 872 O O . HIS A 1 109 ? -14.086 10.133 17.234 1 95.12 109 HIS A O 1
ATOM 878 N N . GLY A 1 110 ? -14.133 8.672 15.508 1 94.88 110 GLY A N 1
ATOM 879 C CA . GLY A 1 110 ? -14.164 9.68 14.461 1 94.88 110 GLY A CA 1
ATOM 880 C C . GLY A 1 110 ? -12.805 10.305 14.195 1 94.88 110 GLY A C 1
ATOM 881 O O . GLY A 1 110 ? -12.672 11.172 13.328 1 94.88 110 GLY A O 1
ATOM 882 N N . ARG A 1 111 ? -11.773 9.844 14.914 1 98.06 111 ARG A N 1
ATOM 883 C CA . ARG A 1 111 ? -10.43 10.367 14.695 1 98.06 111 ARG A CA 1
ATOM 884 C C . ARG A 1 111 ? -9.453 9.242 14.375 1 98.06 111 ARG A C 1
ATOM 886 O O . ARG A 1 111 ? -9.656 8.102 14.773 1 98.06 111 ARG A O 1
ATOM 893 N N . ILE A 1 112 ? -8.445 9.555 13.688 1 98.75 112 ILE A N 1
ATOM 894 C CA . ILE A 1 112 ? -7.441 8.586 13.266 1 98.75 112 ILE A CA 1
ATOM 895 C C . ILE A 1 112 ? -6.664 8.078 14.477 1 98.75 112 ILE A C 1
ATOM 897 O O . ILE A 1 112 ? -6.141 8.867 15.258 1 98.75 112 ILE A O 1
ATOM 901 N N . ALA A 1 113 ? -6.605 6.789 14.609 1 98.75 113 ALA A N 1
ATOM 902 C CA . ALA A 1 113 ? -5.902 6.152 15.719 1 98.75 113 ALA A CA 1
ATOM 903 C C . ALA A 1 113 ? -4.734 5.309 15.219 1 98.75 113 ALA A C 1
ATOM 905 O O . ALA A 1 113 ? -3.787 5.043 15.961 1 98.75 113 ALA A O 1
ATOM 906 N N . HIS A 1 114 ? -4.766 4.816 14.008 1 98.81 114 HIS A N 1
ATOM 907 C CA . HIS A 1 114 ? -3.725 3.99 13.406 1 98.81 114 HIS A CA 1
ATOM 908 C C . HIS A 1 114 ? -3.555 4.305 11.922 1 98.81 114 HIS A C 1
ATOM 910 O O . HIS A 1 114 ? -4.539 4.461 11.203 1 98.81 114 HIS A O 1
ATOM 916 N N . VAL A 1 115 ? -2.316 4.445 11.5 1 98.88 115 VAL A N 1
ATOM 917 C CA . VAL A 1 115 ? -1.986 4.707 10.102 1 98.88 115 VAL A CA 1
ATOM 918 C C . VAL A 1 115 ? -0.968 3.682 9.609 1 98.88 115 VAL A C 1
ATOM 920 O O . VAL A 1 115 ? 0.062 3.463 10.25 1 98.88 115 VAL A O 1
ATOM 923 N N . TRP A 1 116 ? -1.25 2.988 8.594 1 98.69 116 TRP A N 1
ATOM 924 C CA . TRP A 1 116 ? -0.296 2.217 7.801 1 98.69 116 TRP A CA 1
ATOM 925 C C . TRP A 1 116 ? -0.07 2.865 6.438 1 98.69 116 TRP A C 1
ATOM 927 O O . TRP A 1 116 ? -1.019 3.084 5.68 1 98.69 116 TRP A O 1
ATOM 937 N N . SER A 1 117 ? 1.054 3.205 6.176 1 98.38 117 SER A N 1
ATOM 938 C CA . SER A 1 117 ? 1.431 3.818 4.906 1 98.38 117 SER A CA 1
ATOM 939 C C . SER A 1 117 ? 2.508 3.004 4.195 1 98.38 117 SER A C 1
ATOM 941 O O . SER A 1 117 ? 3.449 2.525 4.832 1 98.38 117 SER A O 1
ATOM 943 N N . LEU A 1 118 ? 2.355 2.84 2.922 1 97.94 118 LEU A N 1
ATOM 944 C CA . LEU A 1 118 ? 3.316 2.078 2.131 1 97.94 118 LEU A CA 1
ATOM 945 C C . LEU A 1 118 ? 3.596 2.771 0.801 1 97.94 118 LEU A C 1
ATOM 947 O O . LEU A 1 118 ? 2.668 3.229 0.128 1 97.94 118 LEU A O 1
ATOM 951 N N . ILE A 1 119 ? 4.797 2.938 0.471 1 96.88 119 ILE A N 1
ATOM 952 C CA . ILE A 1 119 ? 5.301 3.369 -0.828 1 96.88 119 ILE A CA 1
ATOM 953 C C . ILE A 1 119 ? 6.383 2.404 -1.308 1 96.88 119 ILE A C 1
ATOM 955 O O . ILE A 1 119 ? 6.91 1.612 -0.522 1 96.88 119 ILE A O 1
ATOM 959 N N . ASP A 1 120 ? 6.609 2.342 -2.609 1 93.75 120 ASP A N 1
ATOM 960 C CA . ASP A 1 120 ? 7.723 1.575 -3.162 1 93.75 120 ASP A CA 1
ATOM 961 C C . ASP A 1 120 ? 8.977 2.434 -3.271 1 93.75 120 ASP A C 1
ATOM 963 O O . ASP A 1 120 ? 9.219 3.068 -4.301 1 93.75 120 ASP A O 1
ATOM 967 N N . ASN A 1 121 ? 9.812 2.338 -2.225 1 92.06 121 ASN A N 1
ATOM 968 C CA . ASN A 1 121 ? 10.992 3.189 -2.143 1 92.06 121 ASN A CA 1
ATOM 969 C C . ASN A 1 121 ? 11.977 2.893 -3.273 1 92.06 121 ASN A C 1
ATOM 971 O O . ASN A 1 121 ? 12.656 3.797 -3.762 1 92.06 121 ASN A O 1
ATOM 975 N N . GLN A 1 122 ? 12.047 1.68 -3.662 1 88.94 122 GLN A N 1
ATOM 976 C CA . GLN A 1 122 ? 12.977 1.305 -4.727 1 88.94 122 GLN A CA 1
ATOM 977 C C . GLN A 1 122 ? 12.578 1.945 -6.051 1 88.94 122 GLN A C 1
ATOM 979 O O . GLN A 1 122 ? 13.43 2.434 -6.793 1 88.94 122 GLN A O 1
ATOM 984 N N . LEU A 1 123 ? 11.297 1.895 -6.367 1 89.94 123 LEU A N 1
ATOM 985 C CA . LEU A 1 123 ? 10.82 2.502 -7.605 1 89.94 123 LEU A CA 1
ATOM 986 C C . LEU A 1 123 ? 11.039 4.012 -7.59 1 89.94 123 LEU A C 1
ATOM 988 O O . LEU A 1 123 ? 11.391 4.602 -8.609 1 89.94 123 LEU A O 1
ATOM 992 N N . ILE A 1 124 ? 10.805 4.637 -6.414 1 93.06 124 ILE A N 1
ATOM 993 C CA . ILE A 1 124 ? 11.016 6.074 -6.266 1 93.06 124 ILE A CA 1
ATOM 994 C C . ILE A 1 124 ? 12.492 6.402 -6.457 1 93.06 124 ILE A C 1
ATOM 996 O O . ILE A 1 124 ? 12.836 7.312 -7.215 1 93.06 124 ILE A O 1
ATOM 1000 N N . GLN A 1 125 ? 13.328 5.621 -5.812 1 90.19 125 GLN A N 1
ATOM 1001 C CA . GLN A 1 125 ? 14.766 5.816 -5.918 1 90.19 125 GLN A CA 1
ATOM 1002 C C . GLN A 1 125 ? 15.234 5.656 -7.363 1 90.19 125 GLN A C 1
ATOM 1004 O O . GLN A 1 125 ? 16.094 6.414 -7.832 1 90.19 125 GLN A O 1
ATOM 1009 N N . ALA A 1 126 ? 14.75 4.684 -8.062 1 90.69 126 ALA A N 1
ATOM 1010 C CA . ALA A 1 126 ? 15.125 4.449 -9.453 1 90.69 126 ALA A CA 1
ATOM 1011 C C . ALA A 1 126 ? 14.797 5.664 -10.32 1 90.69 126 ALA A C 1
ATOM 1013 O O . ALA A 1 126 ? 15.57 6.016 -11.219 1 90.69 126 ALA A O 1
ATOM 1014 N N . GLN A 1 127 ? 13.672 6.273 -10.102 1 94.31 127 GLN A N 1
ATOM 1015 C CA . GLN A 1 127 ? 13.281 7.473 -10.844 1 94.31 127 GLN A CA 1
ATOM 1016 C C . GLN A 1 127 ? 14.234 8.625 -10.562 1 94.31 127 GLN A C 1
ATOM 1018 O O . GLN A 1 127 ? 14.547 9.414 -11.453 1 94.31 127 GLN A O 1
ATOM 1023 N N . LEU A 1 128 ? 14.711 8.742 -9.305 1 91.38 128 LEU A N 1
ATOM 1024 C CA . LEU A 1 128 ? 15.586 9.836 -8.906 1 91.38 128 LEU A CA 1
ATOM 1025 C C . LEU A 1 128 ? 17 9.602 -9.398 1 91.38 128 LEU A C 1
ATOM 1027 O O . LEU A 1 128 ? 17.75 10.555 -9.633 1 91.38 128 LEU A O 1
ATOM 1031 N N . ALA A 1 129 ? 17.484 8.375 -9.508 1 85.88 129 ALA A N 1
ATOM 1032 C CA . ALA A 1 129 ? 18.844 8.031 -9.953 1 85.88 129 ALA A CA 1
ATOM 1033 C C . ALA A 1 129 ? 18.969 8.188 -11.461 1 85.88 129 ALA A C 1
ATOM 1035 O O . ALA A 1 129 ? 20.078 8.367 -11.977 1 85.88 129 ALA A O 1
ATOM 1036 N N . GLY A 1 130 ? 17.859 8.336 -12.305 1 77.56 130 GLY A N 1
ATOM 1037 C CA . GLY A 1 130 ? 17.938 8.453 -13.75 1 77.56 130 GLY A CA 1
ATOM 1038 C C . GLY A 1 130 ? 18.156 7.129 -14.453 1 77.56 130 GLY A C 1
ATOM 1039 O O . GLY A 1 130 ? 18.578 6.152 -13.828 1 77.56 130 GLY A O 1
ATOM 1040 N N . MET B 1 1 ? -29.547 -17.984 -4.496 1 47.31 1 MET B N 1
ATOM 1041 C CA . MET B 1 1 ? -28.578 -17.734 -3.428 1 47.31 1 MET B CA 1
ATOM 1042 C C . MET B 1 1 ? -28.031 -16.312 -3.492 1 47.31 1 MET B C 1
ATOM 1044 O O . MET B 1 1 ? -27.766 -15.797 -4.578 1 47.31 1 MET B O 1
ATOM 1048 N N . PRO B 1 2 ? -28.109 -15.43 -2.607 1 57.25 2 PRO B N 1
ATOM 1049 C CA . PRO B 1 2 ? -27.688 -14.047 -2.783 1 57.25 2 PRO B CA 1
ATOM 1050 C C . PRO B 1 2 ? -26.219 -13.922 -3.209 1 57.25 2 PRO B C 1
ATOM 1052 O O . PRO B 1 2 ? -25.422 -14.805 -2.91 1 57.25 2 PRO B O 1
ATOM 1055 N N . TYR B 1 3 ? -25.969 -13.297 -4.281 1 73.06 3 TYR B N 1
ATOM 1056 C CA . TYR B 1 3 ? -24.609 -13.094 -4.789 1 73.06 3 TYR B CA 1
ATOM 1057 C C . TYR B 1 3 ? -23.656 -12.727 -3.658 1 73.06 3 TYR B C 1
ATOM 1059 O O . TYR B 1 3 ? -24.016 -11.977 -2.75 1 73.06 3 TYR B O 1
ATOM 1067 N N . PRO B 1 4 ? -22.703 -13.578 -3.549 1 84.5 4 PRO B N 1
ATOM 1068 C CA . PRO B 1 4 ? -21.75 -13.258 -2.488 1 84.5 4 PRO B CA 1
ATOM 1069 C C . PRO B 1 4 ? -21.344 -11.789 -2.484 1 84.5 4 PRO B C 1
ATOM 1071 O O . PRO B 1 4 ? -21.391 -11.125 -3.525 1 84.5 4 PRO B O 1
ATOM 1074 N N . SER B 1 5 ? -21.141 -11.289 -1.349 1 92.31 5 SER B N 1
ATOM 1075 C CA . SER B 1 5 ? -20.594 -9.945 -1.235 1 92.31 5 SER B CA 1
ATOM 1076 C C . SER B 1 5 ? -19.188 -9.875 -1.854 1 92.31 5 SER B C 1
ATOM 1078 O O . SER B 1 5 ? -18.547 -10.898 -2.055 1 92.31 5 SER B O 1
ATOM 1080 N N . LEU B 1 6 ? -18.766 -8.789 -2.207 1 95.75 6 LEU B N 1
ATOM 1081 C CA . LEU B 1 6 ? -17.438 -8.594 -2.746 1 95.75 6 LEU B CA 1
ATOM 1082 C C . LEU B 1 6 ? -16.375 -9.062 -1.75 1 95.75 6 LEU B C 1
ATOM 1084 O O . LEU B 1 6 ? -15.344 -9.609 -2.143 1 95.75 6 LEU B O 1
ATOM 1088 N N . ARG B 1 7 ? -16.641 -8.797 -0.521 1 96.81 7 ARG B N 1
ATOM 1089 C CA . ARG B 1 7 ? -15.75 -9.258 0.538 1 96.81 7 ARG B CA 1
ATOM 1090 C C . ARG B 1 7 ? -15.586 -10.773 0.5 1 96.81 7 ARG B C 1
ATOM 1092 O O . ARG B 1 7 ? -14.469 -11.281 0.563 1 96.81 7 ARG B O 1
ATOM 1099 N N . ALA B 1 8 ? -16.672 -11.469 0.458 1 97.38 8 ALA B N 1
ATOM 1100 C CA . ALA B 1 8 ? -16.625 -12.93 0.412 1 97.38 8 ALA B CA 1
ATOM 1101 C C . ALA B 1 8 ? -15.914 -13.422 -0.844 1 97.38 8 ALA B C 1
ATOM 1103 O O . ALA B 1 8 ? -15.156 -14.391 -0.795 1 97.38 8 ALA B O 1
ATOM 1104 N N . THR B 1 9 ? -16.219 -12.758 -1.967 1 97.81 9 THR B N 1
ATOM 1105 C CA . THR B 1 9 ? -15.57 -13.109 -3.223 1 97.81 9 THR B CA 1
ATOM 1106 C C . THR B 1 9 ? -14.055 -12.93 -3.117 1 97.81 9 THR B C 1
ATOM 1108 O O . THR B 1 9 ? -13.297 -13.812 -3.504 1 97.81 9 THR B O 1
ATOM 1111 N N . TYR B 1 10 ? -13.602 -11.828 -2.566 1 98.69 10 TYR B N 1
ATOM 1112 C CA . TYR B 1 10 ? -12.164 -11.586 -2.432 1 98.69 10 TYR B CA 1
ATOM 1113 C C . TYR B 1 10 ? -11.523 -12.625 -1.518 1 98.69 10 TYR B C 1
ATOM 1115 O O . TYR B 1 10 ? -10.43 -13.125 -1.804 1 98.69 10 TYR B O 1
ATOM 1123 N N . LEU B 1 11 ? -12.156 -12.891 -0.404 1 98.69 11 LEU B N 1
ATOM 1124 C CA . LEU B 1 11 ? -11.586 -13.852 0.532 1 98.69 11 LEU B CA 1
ATOM 1125 C C . LEU B 1 11 ? -11.492 -15.242 -0.101 1 98.69 11 LEU B C 1
ATOM 1127 O O . LEU B 1 11 ? -10.531 -15.977 0.149 1 98.69 11 LEU B O 1
ATOM 1131 N N . ALA B 1 12 ? -12.438 -15.594 -0.929 1 98.56 12 ALA B N 1
ATOM 1132 C CA . ALA B 1 12 ? -12.367 -16.859 -1.661 1 98.56 12 ALA B CA 1
ATOM 1133 C C . ALA B 1 12 ? -11.227 -16.844 -2.674 1 98.56 12 ALA B C 1
ATOM 1135 O O . ALA B 1 12 ? -10.531 -17.844 -2.846 1 98.56 12 ALA B O 1
ATOM 1136 N N . TYR B 1 13 ? -11.062 -15.703 -3.355 1 98.88 13 TYR B N 1
ATOM 1137 C CA . TYR B 1 13 ? -9.922 -15.508 -4.246 1 98.88 13 TYR B CA 1
ATOM 1138 C C . TYR B 1 13 ? -8.609 -15.688 -3.494 1 98.88 13 TYR B C 1
ATOM 1140 O O . TYR B 1 13 ? -7.715 -16.406 -3.955 1 98.88 13 TYR B O 1
ATOM 1148 N N . LEU B 1 14 ? -8.477 -15.07 -2.34 1 98.88 14 LEU B N 1
ATOM 1149 C CA . LEU B 1 14 ? -7.258 -15.156 -1.544 1 98.88 14 LEU B CA 1
ATOM 1150 C C . LEU B 1 14 ? -6.996 -16.594 -1.101 1 98.88 14 LEU B C 1
ATOM 1152 O O . LEU B 1 14 ? -5.848 -17.047 -1.086 1 98.88 14 LEU B O 1
ATOM 1156 N N . ASP B 1 15 ? -8.062 -17.297 -0.73 1 98.81 15 ASP B N 1
ATOM 1157 C CA . ASP B 1 15 ? -7.938 -18.719 -0.395 1 98.81 15 ASP B CA 1
ATOM 1158 C C . ASP B 1 15 ? -7.359 -19.5 -1.566 1 98.81 15 ASP B C 1
ATOM 1160 O O . ASP B 1 15 ? -6.477 -20.344 -1.381 1 98.81 15 ASP B O 1
ATOM 1164 N N . ALA B 1 16 ? -7.902 -19.266 -2.734 1 98.81 16 ALA B N 1
ATOM 1165 C CA . ALA B 1 16 ? -7.395 -19.938 -3.924 1 98.81 16 ALA B CA 1
ATOM 1166 C C . ALA B 1 16 ? -5.906 -19.656 -4.121 1 98.81 16 ALA B C 1
ATOM 1168 O O . ALA B 1 16 ? -5.137 -20.578 -4.43 1 98.81 16 ALA B O 1
ATOM 1169 N N . VAL B 1 17 ? -5.453 -18.438 -3.955 1 98.81 17 VAL B N 1
ATOM 1170 C CA . VAL B 1 17 ? -4.055 -18.047 -4.105 1 98.81 17 VAL B CA 1
ATOM 1171 C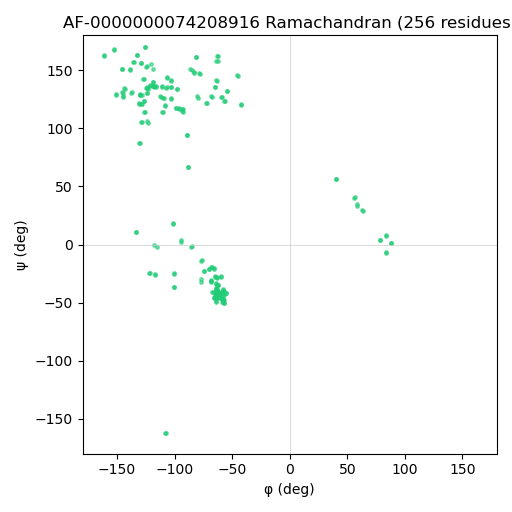 C . VAL B 1 17 ? -3.205 -18.75 -3.051 1 98.81 17 VAL B C 1
ATOM 1173 O O . VAL B 1 17 ? -2.188 -19.359 -3.375 1 98.81 17 VAL B O 1
ATOM 1176 N N . ASN B 1 18 ? -3.639 -18.688 -1.789 1 98.81 18 ASN B N 1
ATOM 1177 C CA . ASN B 1 18 ? -2.887 -19.281 -0.688 1 98.81 18 ASN B CA 1
ATOM 1178 C C . ASN B 1 18 ? -2.801 -20.797 -0.82 1 98.81 18 ASN B C 1
ATOM 1180 O O . ASN B 1 18 ? -1.812 -21.406 -0.406 1 98.81 18 ASN B O 1
ATOM 1184 N N . GLU B 1 19 ? -3.773 -21.406 -1.464 1 98.69 19 GLU B N 1
ATOM 1185 C CA . GLU B 1 19 ? -3.816 -22.844 -1.665 1 98.69 19 GLU B CA 1
ATOM 1186 C C . GLU B 1 19 ? -3.209 -23.234 -3.01 1 98.69 19 GLU B C 1
ATOM 1188 O O . GLU B 1 19 ? -3.244 -24.406 -3.396 1 98.69 19 GLU B O 1
ATOM 1193 N N . ARG B 1 20 ? -2.709 -22.312 -3.707 1 98.56 20 ARG B N 1
ATOM 1194 C CA . ARG B 1 20 ? -2.035 -22.484 -4.988 1 98.56 20 ARG B CA 1
ATOM 1195 C C . ARG B 1 20 ? -2.99 -23.047 -6.043 1 98.56 20 ARG B C 1
ATOM 1197 O O . ARG B 1 20 ? -2.582 -23.812 -6.91 1 98.56 20 ARG B O 1
ATOM 1204 N N . ARG B 1 21 ? -4.242 -22.734 -5.895 1 98.56 21 ARG B N 1
ATOM 1205 C CA . ARG B 1 21 ? -5.238 -23.141 -6.883 1 98.56 21 ARG B CA 1
ATOM 1206 C C . ARG B 1 21 ? -5.371 -22.109 -7.988 1 98.56 21 ARG B C 1
ATOM 1208 O O . ARG B 1 21 ? -6.449 -21.547 -8.195 1 98.56 21 ARG B O 1
ATOM 1215 N N . PHE B 1 22 ? -4.391 -21.922 -8.789 1 98 22 PHE B N 1
ATOM 1216 C CA . PHE B 1 22 ? -4.32 -20.859 -9.789 1 98 22 PHE B CA 1
ATOM 1217 C C . PHE B 1 22 ? -5.23 -21.172 -10.977 1 98 22 PHE B C 1
ATOM 1219 O O . PHE B 1 22 ? -5.637 -20.266 -11.703 1 98 22 PHE B O 1
ATOM 1226 N N . GLY B 1 23 ? -5.539 -22.422 -11.164 1 96.56 23 GLY B N 1
ATOM 1227 C CA . GLY B 1 23 ? -6.496 -22.828 -12.18 1 96.56 23 GLY B CA 1
ATOM 1228 C C . GLY B 1 23 ? -7.906 -22.344 -11.898 1 96.56 23 GLY B C 1
ATOM 1229 O O . GLY B 1 23 ? -8.742 -22.297 -12.797 1 96.56 23 GLY B O 1
ATOM 1230 N N . ASP B 1 24 ? -8.227 -22.016 -10.633 1 97.62 24 ASP B N 1
ATOM 1231 C CA . ASP B 1 24 ? -9.547 -21.578 -10.211 1 97.62 24 ASP B CA 1
ATOM 1232 C C . ASP B 1 24 ? -9.734 -20.078 -10.43 1 97.62 24 ASP B C 1
ATOM 1234 O O . ASP B 1 24 ? -10.82 -19.547 -10.219 1 97.62 24 ASP B O 1
ATOM 1238 N N . LEU B 1 25 ? -8.719 -19.344 -10.93 1 98.12 25 LEU B N 1
ATOM 1239 C CA . LEU B 1 25 ? -8.75 -17.875 -10.922 1 98.12 25 LEU B CA 1
ATOM 1240 C C . LEU B 1 25 ? -9.812 -17.359 -11.875 1 98.12 25 LEU B C 1
ATOM 1242 O O . LEU B 1 25 ? -10.227 -16.188 -11.781 1 98.12 25 LEU B O 1
ATOM 1246 N N . ALA B 1 26 ? -10.258 -18.188 -12.828 1 97.19 26 ALA B N 1
ATOM 1247 C CA . ALA B 1 26 ? -11.297 -17.766 -13.758 1 97.19 26 ALA B CA 1
ATOM 1248 C C . ALA B 1 26 ? -12.586 -17.391 -13.023 1 97.19 26 ALA B C 1
ATOM 1250 O O . ALA B 1 26 ? -13.367 -16.578 -13.508 1 97.19 26 ALA B O 1
ATOM 1251 N N . GLU B 1 27 ? -12.828 -17.953 -11.883 1 97.25 27 GLU B N 1
ATOM 1252 C CA . GLU B 1 27 ? -14.008 -17.656 -11.062 1 97.25 27 GLU B CA 1
ATOM 1253 C C . GLU B 1 27 ? -13.93 -16.266 -10.461 1 97.25 27 GLU B C 1
ATOM 1255 O O . GLU B 1 27 ? -14.953 -15.672 -10.117 1 97.25 27 GLU B O 1
ATOM 1260 N N . PHE B 1 28 ? -12.719 -15.719 -10.367 1 98.56 28 PHE B N 1
ATOM 1261 C CA . PHE B 1 28 ? -12.523 -14.531 -9.547 1 98.56 28 PHE B CA 1
ATOM 1262 C C . PHE B 1 28 ? -11.969 -13.383 -10.375 1 98.56 28 PHE B C 1
ATOM 1264 O O . PHE B 1 28 ? -12.102 -12.211 -9.992 1 98.56 28 PHE B O 1
ATOM 1271 N N . VAL B 1 29 ? -11.289 -13.68 -11.5 1 98.81 29 VAL B N 1
ATOM 1272 C CA . VAL B 1 29 ? -10.484 -12.703 -12.234 1 98.81 29 VAL B CA 1
ATOM 1273 C C . VAL B 1 29 ? -10.945 -12.641 -13.688 1 98.81 29 VAL B C 1
ATOM 1275 O O . VAL B 1 29 ? -11.195 -13.672 -14.312 1 98.81 29 VAL B O 1
ATOM 1278 N N . HIS B 1 30 ? -11.094 -11.445 -14.195 1 98.75 30 HIS B N 1
ATOM 1279 C CA . HIS B 1 30 ? -11.453 -11.25 -15.594 1 98.75 30 HIS B CA 1
ATOM 1280 C C . HIS B 1 30 ? -10.391 -11.812 -16.516 1 98.75 30 HIS B C 1
ATOM 1282 O O . HIS B 1 30 ? -9.242 -12.023 -16.109 1 98.75 30 HIS B O 1
ATOM 1288 N N . ASP B 1 31 ? -10.727 -12.023 -17.734 1 98.44 31 ASP B N 1
ATOM 1289 C CA . ASP B 1 31 ? -9.828 -12.602 -18.734 1 98.44 31 ASP B CA 1
ATOM 1290 C C . ASP B 1 31 ? -8.625 -11.695 -18.969 1 98.44 31 ASP B C 1
ATOM 1292 O O . ASP B 1 31 ? -7.531 -12.172 -19.281 1 98.44 31 ASP B O 1
ATOM 1296 N N . GLU B 1 32 ? -8.891 -10.43 -18.891 1 98.62 32 GLU B N 1
ATOM 1297 C CA . GLU B 1 32 ? -7.875 -9.383 -19 1 98.62 32 GLU B CA 1
ATOM 1298 C C . GLU B 1 32 ? -7.992 -8.383 -17.859 1 98.62 32 GLU B C 1
ATOM 1300 O O . GLU B 1 32 ? -9.094 -7.922 -17.547 1 98.62 32 GLU B O 1
ATOM 1305 N N . ILE B 1 33 ? -6.91 -8.164 -17.234 1 98.69 33 ILE B N 1
ATOM 1306 C CA . ILE B 1 33 ? -6.941 -7.234 -16.109 1 98.69 33 ILE B CA 1
ATOM 1307 C C . ILE B 1 33 ? -5.785 -6.242 -16.234 1 98.69 33 ILE B C 1
ATOM 1309 O O . ILE B 1 33 ? -4.863 -6.449 -17.016 1 98.69 33 ILE B O 1
ATOM 1313 N N . THR B 1 34 ? -5.863 -5.164 -15.523 1 98.75 34 THR B N 1
ATOM 1314 C CA . THR B 1 34 ? -4.723 -4.285 -15.281 1 98.75 34 THR B CA 1
ATOM 1315 C C . THR B 1 34 ? -4.066 -4.605 -13.945 1 98.75 34 THR B C 1
ATOM 1317 O O . THR B 1 34 ? -4.727 -4.602 -12.906 1 98.75 34 THR B O 1
ATOM 1320 N N . TYR B 1 35 ? -2.84 -5.02 -14.016 1 98.44 35 TYR B N 1
ATOM 1321 C CA . TYR B 1 35 ? -2.006 -5.254 -12.844 1 98.44 35 TYR B CA 1
ATOM 1322 C C . TYR B 1 35 ? -0.885 -4.227 -12.75 1 98.44 35 TYR B C 1
ATOM 1324 O O . TYR B 1 35 ? 0.074 -4.277 -13.523 1 98.44 35 TYR B O 1
ATOM 1332 N N . ASN B 1 36 ? -0.849 -3.361 -11.781 1 96.69 36 ASN B N 1
ATOM 1333 C CA . ASN B 1 36 ? 0.104 -2.271 -11.594 1 96.69 36 ASN B CA 1
ATOM 1334 C C . ASN B 1 36 ? 0.428 -1.578 -12.914 1 96.69 36 ASN B C 1
ATOM 1336 O O . ASN B 1 36 ? 1.596 -1.467 -13.289 1 96.69 36 ASN B O 1
ATOM 1340 N N . ASP B 1 37 ? -0.509 -1.101 -13.578 1 93.56 37 ASP B N 1
ATOM 1341 C CA . ASP B 1 37 ? -0.428 -0.263 -14.773 1 93.56 37 ASP B CA 1
ATOM 1342 C C . ASP B 1 37 ? -0.122 -1.101 -16.016 1 93.56 37 ASP B C 1
ATOM 1344 O O . ASP B 1 37 ? 0.205 -0.558 -17.078 1 93.56 37 ASP B O 1
ATOM 1348 N N . THR B 1 38 ? -0.039 -2.375 -15.945 1 97.44 38 THR B N 1
ATOM 1349 C CA . THR B 1 38 ? 0.17 -3.25 -17.094 1 97.44 38 THR B CA 1
ATOM 1350 C C . THR B 1 38 ? -1.064 -4.109 -17.344 1 97.44 38 THR B C 1
ATOM 1352 O O . THR B 1 38 ? -1.586 -4.746 -16.438 1 97.44 38 THR B O 1
ATOM 1355 N N . THR B 1 39 ? -1.507 -4.059 -18.547 1 98.5 39 THR B N 1
ATOM 1356 C CA . THR B 1 39 ? -2.6 -4.945 -18.938 1 98.5 39 THR B CA 1
ATOM 1357 C C . THR B 1 39 ? -2.076 -6.344 -19.25 1 98.5 39 THR B C 1
ATOM 1359 O O . THR B 1 39 ? -1.136 -6.5 -20.031 1 98.5 39 THR B O 1
ATOM 1362 N N . VAL B 1 40 ? -2.645 -7.32 -18.641 1 98.56 40 VAL B N 1
ATOM 1363 C CA . VAL B 1 40 ? -2.25 -8.711 -18.844 1 98.56 40 VAL B CA 1
ATOM 1364 C C . VAL B 1 40 ? -3.494 -9.586 -18.984 1 98.56 40 VAL B C 1
ATOM 1366 O O . VAL B 1 40 ? -4.578 -9.203 -18.531 1 98.56 40 VAL B O 1
ATOM 1369 N N . ILE B 1 41 ? -3.352 -10.703 -19.594 1 98.62 41 ILE B N 1
ATOM 1370 C CA . ILE B 1 41 ? -4.434 -11.68 -19.578 1 98.62 41 ILE B CA 1
ATOM 1371 C C . ILE B 1 41 ? -4.406 -12.469 -18.281 1 98.62 41 ILE B C 1
ATOM 1373 O O . ILE B 1 41 ? -3.381 -12.508 -17.594 1 98.62 41 ILE B O 1
ATOM 1377 N N . ARG B 1 42 ? -5.48 -13.109 -17.938 1 98.62 42 ARG B N 1
ATOM 1378 C CA . ARG B 1 42 ? -5.617 -13.828 -16.672 1 98.62 42 ARG B CA 1
ATOM 1379 C C . ARG B 1 42 ? -4.5 -14.859 -16.5 1 98.62 42 ARG B C 1
ATOM 1381 O O . ARG B 1 42 ? -3.965 -15.023 -15.406 1 98.62 42 ARG B O 1
ATOM 1388 N N . GLN B 1 43 ? -4.16 -15.578 -17.547 1 98.31 43 GLN B N 1
ATOM 1389 C CA . GLN B 1 43 ? -3.125 -16.609 -17.469 1 98.31 43 GLN B CA 1
ATOM 1390 C C . GLN B 1 43 ? -1.788 -16 -17.047 1 98.31 43 GLN B C 1
ATOM 1392 O O . GLN B 1 43 ? -1.051 -16.594 -16.25 1 98.31 43 GLN B O 1
ATOM 1397 N N . GLU B 1 44 ? -1.471 -14.867 -17.578 1 98.5 44 GLU B N 1
ATOM 1398 C CA . GLU B 1 44 ? -0.23 -14.188 -17.219 1 98.5 44 GLU B CA 1
ATOM 1399 C C . GLU B 1 44 ? -0.241 -13.781 -15.742 1 98.5 44 GLU B C 1
ATOM 1401 O O . GLU B 1 44 ? 0.789 -13.844 -15.062 1 98.5 44 GLU B O 1
ATOM 1406 N N . PHE B 1 45 ? -1.399 -13.359 -15.289 1 98.56 45 PHE B N 1
ATOM 1407 C CA . PHE B 1 45 ? -1.547 -13.039 -13.875 1 98.56 45 PHE B CA 1
ATOM 1408 C C . PHE B 1 45 ? -1.379 -14.281 -13.016 1 98.56 45 PHE B C 1
ATOM 1410 O O . PHE B 1 45 ? -0.661 -14.258 -12.008 1 98.56 45 PHE B O 1
ATOM 1417 N N . ALA B 1 46 ? -2.004 -15.328 -13.414 1 98.38 46 ALA B N 1
ATOM 1418 C CA . ALA B 1 46 ? -1.851 -16.609 -12.727 1 98.38 46 ALA B CA 1
ATOM 1419 C C . ALA B 1 46 ? -0.389 -17.047 -12.703 1 98.38 46 ALA B C 1
ATOM 1421 O O . ALA B 1 46 ? 0.095 -17.562 -11.688 1 98.38 46 ALA B O 1
ATOM 1422 N N . ASP B 1 47 ? 0.318 -16.844 -13.781 1 97.81 47 ASP B N 1
ATOM 1423 C CA . ASP B 1 47 ? 1.729 -17.203 -13.875 1 97.81 47 ASP B CA 1
ATOM 1424 C C . ASP B 1 47 ? 2.568 -16.391 -12.883 1 97.81 47 ASP B C 1
ATOM 1426 O O . ASP B 1 47 ? 3.531 -16.906 -12.312 1 97.81 47 ASP B O 1
ATOM 1430 N N . LEU B 1 48 ? 2.258 -15.148 -12.789 1 96.44 48 LEU B N 1
ATOM 1431 C CA . LEU B 1 48 ? 2.945 -14.312 -11.82 1 96.44 48 LEU B CA 1
ATOM 1432 C C . LEU B 1 48 ? 2.766 -14.859 -10.406 1 96.44 48 LEU B C 1
ATOM 1434 O O . LEU B 1 48 ? 3.74 -15.008 -9.664 1 96.44 48 LEU B O 1
ATOM 1438 N N . LEU B 1 49 ? 1.516 -15.164 -10.016 1 97.56 49 LEU B N 1
ATOM 1439 C CA . LEU B 1 49 ? 1.229 -15.719 -8.695 1 97.56 49 LEU B CA 1
ATOM 1440 C C . LEU B 1 49 ? 1.935 -17.062 -8.508 1 97.56 49 LEU B C 1
ATOM 1442 O O . LEU B 1 49 ? 2.48 -17.328 -7.434 1 97.56 49 LEU B O 1
ATOM 1446 N N . ALA B 1 50 ? 1.914 -17.859 -9.539 1 97.5 50 ALA B N 1
ATOM 1447 C CA . ALA B 1 50 ? 2.574 -19.156 -9.492 1 97.5 50 ALA B CA 1
ATOM 1448 C C . ALA B 1 50 ? 4.082 -19 -9.32 1 97.5 50 ALA B C 1
ATOM 1450 O O . ALA B 1 50 ? 4.711 -19.766 -8.578 1 97.5 50 ALA B O 1
ATOM 1451 N N . ALA B 1 51 ? 4.676 -18.078 -10.008 1 96.38 51 ALA B N 1
ATOM 1452 C CA . ALA B 1 51 ? 6.105 -17.812 -9.883 1 96.38 51 ALA B CA 1
ATOM 1453 C C . ALA B 1 51 ? 6.465 -17.3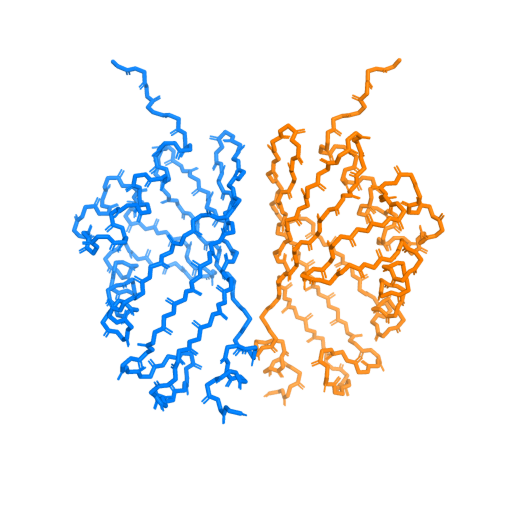75 -8.469 1 96.38 51 ALA B C 1
ATOM 1455 O O . ALA B 1 51 ? 7.484 -17.797 -7.922 1 96.38 51 ALA B O 1
ATOM 1456 N N . ASP B 1 52 ? 5.621 -16.469 -7.902 1 95.94 52 ASP B N 1
ATOM 1457 C CA . ASP B 1 52 ? 5.824 -16.062 -6.52 1 95.94 52 ASP B CA 1
ATOM 1458 C C . ASP B 1 52 ? 5.785 -17.266 -5.574 1 95.94 52 ASP B C 1
ATOM 1460 O O . ASP B 1 52 ? 6.633 -17.391 -4.691 1 95.94 52 ASP B O 1
ATOM 1464 N N . ALA B 1 53 ? 4.805 -18.094 -5.758 1 97.06 53 ALA B N 1
ATOM 1465 C CA . ALA B 1 53 ? 4.641 -19.266 -4.906 1 97.06 53 ALA B CA 1
ATOM 1466 C C . ALA B 1 53 ? 5.82 -20.219 -5.059 1 97.06 53 ALA B C 1
ATOM 1468 O O . ALA B 1 53 ? 6.238 -20.859 -4.09 1 97.06 53 ALA B O 1
ATOM 1469 N N . LYS B 1 54 ? 6.289 -20.375 -6.258 1 96.31 54 LYS B N 1
ATOM 1470 C CA . LYS B 1 54 ? 7.453 -21.219 -6.5 1 96.31 54 LYS B CA 1
ATOM 1471 C C . LYS B 1 54 ? 8.695 -20.656 -5.824 1 96.31 54 LYS B C 1
ATOM 1473 O O . LYS B 1 54 ? 9.461 -21.391 -5.203 1 96.31 54 LYS B O 1
ATOM 1478 N N . ALA B 1 55 ? 8.875 -19.391 -5.934 1 96 55 ALA B N 1
ATOM 1479 C CA . ALA B 1 55 ? 10.047 -18.734 -5.375 1 96 55 ALA B CA 1
ATOM 1480 C C . ALA B 1 55 ? 10.016 -18.75 -3.848 1 96 55 ALA B C 1
ATOM 1482 O O . ALA B 1 55 ? 11.062 -18.781 -3.197 1 96 55 ALA B O 1
ATOM 1483 N N . VAL B 1 56 ? 8.875 -18.719 -3.305 1 97.12 56 VAL B N 1
ATOM 1484 C CA . VAL B 1 56 ? 8.672 -18.688 -1.859 1 97.12 56 VAL B CA 1
ATOM 1485 C C . VAL B 1 56 ? 7.652 -19.75 -1.464 1 97.12 56 VAL B C 1
ATOM 1487 O O . VAL B 1 56 ? 6.48 -19.453 -1.233 1 97.12 56 VAL B O 1
ATOM 1490 N N . PRO B 1 57 ? 8.055 -20.953 -1.222 1 97.12 57 PRO B N 1
ATOM 1491 C CA . PRO B 1 57 ? 7.141 -22.078 -1.041 1 97.12 57 PRO B CA 1
ATOM 1492 C C . PRO B 1 57 ? 6.23 -21.906 0.172 1 97.12 57 PRO B C 1
ATOM 1494 O O . PRO B 1 57 ? 5.113 -22.438 0.188 1 97.12 57 PRO B O 1
ATOM 1497 N N . ASP B 1 58 ? 6.688 -21.188 1.176 1 97.94 58 ASP B N 1
ATOM 1498 C CA . ASP B 1 58 ? 5.859 -21.031 2.365 1 97.94 58 ASP B CA 1
ATOM 1499 C C . ASP B 1 58 ? 5.164 -19.656 2.373 1 97.94 58 ASP B C 1
ATOM 1501 O O . ASP B 1 58 ? 4.738 -19.188 3.424 1 97.94 58 ASP B O 1
ATOM 1505 N N . LEU B 1 59 ? 5.121 -19.031 1.204 1 97.94 59 LEU B N 1
ATOM 1506 C CA . LEU B 1 59 ? 4.414 -17.766 1.078 1 97.94 59 LEU B CA 1
ATOM 1507 C C . LEU B 1 59 ? 2.947 -17.922 1.462 1 97.94 59 LEU B C 1
ATOM 1509 O O . LEU B 1 59 ? 2.268 -18.828 0.982 1 97.94 59 LEU B O 1
ATOM 1513 N N . HIS B 1 60 ? 2.473 -17.125 2.334 1 98.75 60 HIS B N 1
ATOM 1514 C CA . HIS B 1 60 ? 1.086 -17.062 2.781 1 98.75 60 HIS B CA 1
ATOM 1515 C C . HIS B 1 60 ? 0.665 -15.633 3.086 1 98.75 60 HIS B C 1
ATOM 1517 O O . HIS B 1 60 ? 1.34 -14.93 3.844 1 98.75 60 HIS B O 1
ATOM 1523 N N . PHE B 1 61 ? -0.401 -15.266 2.488 1 98.81 61 PHE B N 1
ATOM 1524 C CA . PHE B 1 61 ? -0.937 -13.93 2.715 1 98.81 61 PHE B CA 1
ATOM 1525 C C . PHE B 1 61 ? -1.97 -13.938 3.836 1 98.81 61 PHE B C 1
ATOM 1527 O O . PHE B 1 61 ? -3.021 -14.57 3.711 1 98.81 61 PHE B O 1
ATOM 1534 N N . GLU B 1 62 ? -1.682 -13.273 4.852 1 98.81 62 GLU B N 1
ATOM 1535 C CA . GLU B 1 62 ? -2.602 -13.156 5.977 1 98.81 62 GLU B CA 1
ATOM 1536 C C . GLU B 1 62 ? -3.297 -11.797 5.984 1 98.81 62 GLU B C 1
ATOM 1538 O O . GLU B 1 62 ? -2.635 -10.758 5.984 1 98.81 62 GLU B O 1
ATOM 1543 N N . VAL B 1 63 ? -4.613 -11.805 6.008 1 98.88 63 VAL B N 1
ATOM 1544 C CA . VAL B 1 63 ? -5.363 -10.555 6.031 1 98.88 63 VAL B CA 1
ATOM 1545 C C . VAL B 1 63 ? -5.227 -9.898 7.402 1 98.88 63 VAL B C 1
ATOM 1547 O O . VAL B 1 63 ? -5.59 -10.484 8.422 1 98.88 63 VAL B O 1
ATOM 1550 N N . GLN B 1 64 ? -4.727 -8.703 7.418 1 98.56 64 GLN B N 1
ATOM 1551 C CA . GLN B 1 64 ? -4.68 -7.934 8.656 1 98.56 64 GLN B CA 1
ATOM 1552 C C . GLN B 1 64 ? -5.816 -6.918 8.719 1 98.56 64 GLN B C 1
ATOM 1554 O O . GLN B 1 64 ? -6.344 -6.629 9.789 1 98.56 64 GLN B O 1
ATOM 1559 N N . LEU B 1 65 ? -6.168 -6.34 7.602 1 98.44 65 LEU B N 1
ATOM 1560 C CA . LEU B 1 65 ? -7.246 -5.367 7.465 1 98.44 65 LEU B CA 1
ATOM 1561 C C . LEU B 1 65 ? -7.852 -5.422 6.066 1 98.44 65 LEU B C 1
ATOM 1563 O O . LEU B 1 65 ? -7.125 -5.492 5.07 1 98.44 65 LEU B O 1
ATOM 1567 N N . LEU B 1 66 ? -9.109 -5.527 5.961 1 98.69 66 LEU B N 1
ATOM 1568 C CA . LEU B 1 66 ? -9.836 -5.547 4.695 1 98.69 66 LEU B CA 1
ATOM 1569 C C . LEU B 1 66 ? -11 -4.566 4.727 1 98.69 66 LEU B C 1
ATOM 1571 O O . LEU B 1 66 ? -11.812 -4.59 5.652 1 98.69 66 LEU B O 1
ATOM 1575 N N . VAL B 1 67 ? -10.977 -3.629 3.789 1 98.56 67 VAL B N 1
ATOM 1576 C CA . VAL B 1 67 ? -12.031 -2.641 3.588 1 98.56 67 VAL B CA 1
ATOM 1577 C C . VAL B 1 67 ? -12.625 -2.799 2.189 1 98.56 67 VAL B C 1
ATOM 1579 O O . VAL B 1 67 ? -11.906 -3.053 1.226 1 98.56 67 VAL B O 1
ATOM 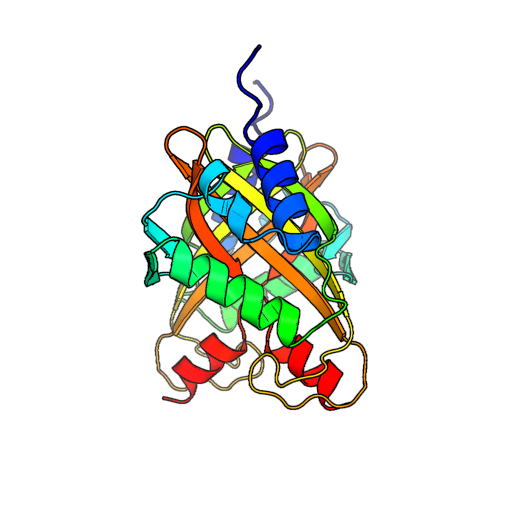1582 N N . ASN B 1 68 ? -13.914 -2.729 2.133 1 97.81 68 ASN B N 1
ATOM 1583 C CA . ASN B 1 68 ? -14.492 -2.859 0.8 1 97.81 68 ASN B CA 1
ATOM 1584 C C . ASN B 1 68 ? -15.641 -1.879 0.59 1 97.81 68 ASN B C 1
ATOM 1586 O O . ASN B 1 68 ? -16.25 -1.409 1.555 1 97.81 68 ASN B O 1
ATOM 1590 N N . SER B 1 69 ? -15.852 -1.466 -0.648 1 96.31 69 SER B N 1
ATOM 1591 C CA . SER B 1 69 ? -17.031 -0.766 -1.16 1 96.31 69 SER B CA 1
ATOM 1592 C C . SER B 1 69 ? -17.859 -1.673 -2.053 1 96.31 69 SER B C 1
ATOM 1594 O O . SER B 1 69 ? -17.812 -2.898 -1.934 1 96.31 69 SER B O 1
ATOM 1596 N N . GLU B 1 70 ? -18.672 -1.066 -2.799 1 94.56 70 GLU B N 1
ATOM 1597 C CA . GLU B 1 70 ? -19.531 -1.829 -3.693 1 94.56 70 GLU B CA 1
ATOM 1598 C C . GLU B 1 70 ? -18.734 -2.488 -4.812 1 94.56 70 GLU B C 1
ATOM 1600 O O . GLU B 1 70 ? -19.062 -3.592 -5.25 1 94.56 70 GLU B O 1
ATOM 1605 N N . ASP B 1 71 ? -17.641 -1.83 -5.188 1 97.06 71 ASP B N 1
ATOM 1606 C CA . ASP B 1 71 ? -16.984 -2.375 -6.371 1 97.06 71 ASP B CA 1
ATOM 1607 C C . ASP B 1 71 ? -15.469 -2.492 -6.156 1 97.06 71 ASP B C 1
ATOM 1609 O O . ASP B 1 71 ? -14.719 -2.688 -7.109 1 97.06 71 ASP B O 1
ATOM 1613 N N . ALA B 1 72 ? -15.047 -2.314 -4.918 1 98.69 72 ALA B N 1
ATOM 1614 C CA . ALA B 1 72 ? -13.609 -2.387 -4.688 1 98.69 72 ALA B CA 1
ATOM 1615 C C . ALA B 1 72 ? -13.297 -2.988 -3.322 1 98.69 72 ALA B C 1
ATOM 1617 O O . ALA B 1 72 ? -14.117 -2.92 -2.404 1 98.69 72 ALA B O 1
ATOM 1618 N N . VAL B 1 73 ? -12.164 -3.623 -3.234 1 98.75 73 VAL B N 1
ATOM 1619 C CA . VAL B 1 73 ? -11.586 -4.129 -1.99 1 98.75 73 VAL B CA 1
ATOM 1620 C C . VAL B 1 73 ? -10.188 -3.553 -1.795 1 98.75 73 VAL B C 1
ATOM 1622 O O . VAL B 1 73 ? -9.406 -3.473 -2.744 1 98.75 73 VAL B O 1
ATOM 1625 N N . ALA B 1 74 ? -9.922 -3.041 -0.683 1 98.94 74 ALA B N 1
ATOM 1626 C CA . ALA B 1 74 ? -8.578 -2.727 -0.206 1 98.94 74 ALA B CA 1
ATOM 1627 C C . ALA B 1 74 ? -8.172 -3.645 0.944 1 98.94 74 ALA B C 1
ATOM 1629 O O . ALA B 1 74 ? -8.969 -3.891 1.857 1 98.94 74 ALA B O 1
ATOM 1630 N N . VAL B 1 75 ? -6.879 -4.133 0.875 1 98.94 75 VAL B N 1
ATOM 1631 C CA . VAL B 1 75 ? -6.5 -5.145 1.856 1 98.94 75 VAL B CA 1
ATOM 1632 C C . VAL B 1 75 ? -5.035 -4.969 2.242 1 98.94 75 VAL B C 1
ATOM 1634 O O . VAL B 1 75 ? -4.188 -4.699 1.386 1 98.94 75 VAL B O 1
ATOM 1637 N N . ARG B 1 76 ? -4.773 -4.953 3.516 1 98.81 76 ARG B N 1
ATOM 1638 C CA . ARG B 1 76 ? -3.432 -5.102 4.07 1 98.81 76 ARG B CA 1
ATOM 1639 C C . ARG B 1 76 ? -3.139 -6.559 4.41 1 98.81 76 ARG B C 1
ATOM 1641 O O . ARG B 1 76 ? -3.82 -7.156 5.246 1 98.81 76 ARG B O 1
ATOM 1648 N N . LEU B 1 77 ? -2.162 -7.125 3.68 1 98.88 77 LEU B N 1
ATOM 1649 C CA . LEU B 1 77 ? -1.754 -8.516 3.846 1 98.88 77 LEU B CA 1
ATOM 1650 C C . LEU B 1 77 ? -0.395 -8.609 4.531 1 98.88 77 LEU B C 1
ATOM 1652 O O . LEU B 1 77 ? 0.51 -7.828 4.23 1 98.88 77 LEU B O 1
ATOM 1656 N N . TRP B 1 78 ? -0.313 -9.477 5.465 1 98.56 78 TRP B N 1
ATOM 1657 C CA . TRP B 1 78 ? 0.958 -9.742 6.133 1 98.56 78 TRP B CA 1
ATOM 1658 C C . TRP B 1 78 ? 1.573 -11.047 5.633 1 98.56 78 TRP B C 1
ATOM 1660 O O . TRP B 1 78 ? 0.871 -12.047 5.465 1 98.56 78 TRP B O 1
ATOM 1670 N N . CYS B 1 79 ? 2.82 -11.008 5.379 1 98.12 79 CYS B N 1
ATOM 1671 C CA . CYS B 1 79 ? 3.578 -12.18 4.965 1 98.12 79 CYS B CA 1
ATOM 1672 C C . CYS B 1 79 ? 4.758 -12.43 5.898 1 98.12 79 CYS B C 1
ATOM 1674 O O . CYS B 1 79 ? 5.418 -11.484 6.332 1 98.12 79 CYS B O 1
ATOM 1676 N N . ASP B 1 80 ? 4.973 -13.531 6.293 1 98 80 ASP B N 1
ATOM 1677 C CA . ASP B 1 80 ? 6.133 -14.078 6.988 1 98 80 ASP B CA 1
ATOM 1678 C C . ASP B 1 80 ? 6.637 -15.344 6.305 1 98 80 ASP B C 1
ATOM 1680 O O . ASP B 1 80 ? 6.008 -16.406 6.402 1 98 80 ASP B O 1
ATOM 1684 N N . CYS B 1 81 ? 7.738 -15.258 5.602 1 97.38 81 CYS B N 1
ATOM 1685 C CA . CYS B 1 81 ? 8.102 -16.344 4.684 1 97.38 81 CYS B CA 1
ATOM 1686 C C . CYS B 1 81 ? 9.609 -16.406 4.496 1 97.38 81 CYS B C 1
ATOM 1688 O O . CYS B 1 81 ? 10.336 -15.531 4.953 1 97.38 81 CYS B O 1
ATOM 1690 N N . ALA B 1 82 ? 10.047 -17.453 3.922 1 96.44 82 ALA B N 1
ATOM 1691 C CA . ALA B 1 82 ? 11.445 -17.703 3.602 1 96.44 82 ALA B CA 1
ATOM 1692 C C . ALA B 1 82 ? 11.633 -17.969 2.111 1 96.44 82 ALA B C 1
ATOM 1694 O O . ALA B 1 82 ? 11.391 -19.094 1.645 1 96.44 82 ALA B O 1
ATOM 1695 N N . PRO B 1 83 ? 12.141 -17.016 1.389 1 96.19 83 PRO B N 1
ATOM 1696 C CA . PRO B 1 83 ? 12.32 -17.219 -0.049 1 96.19 83 PRO B CA 1
ATOM 1697 C C . PRO B 1 83 ? 13.336 -18.328 -0.355 1 96.19 83 PRO B C 1
ATOM 1699 O O . PRO B 1 83 ? 14.383 -18.406 0.286 1 96.19 83 PRO B O 1
ATOM 1702 N N . ALA B 1 84 ? 13 -19.188 -1.305 1 96.25 84 ALA B N 1
ATOM 1703 C CA . ALA B 1 84 ? 13.883 -20.266 -1.756 1 96.25 84 ALA B CA 1
ATOM 1704 C C . ALA B 1 84 ? 14.57 -19.891 -3.066 1 96.25 84 ALA B C 1
ATOM 1706 O O . ALA B 1 84 ? 15.633 -20.438 -3.389 1 96.25 84 ALA B O 1
ATOM 1707 N N . GLU B 1 85 ? 14 -19.031 -3.855 1 95.75 85 GLU B N 1
ATOM 1708 C CA . GLU B 1 85 ? 14.516 -18.469 -5.102 1 95.75 85 GLU B CA 1
ATOM 1709 C C . GLU B 1 85 ? 14.492 -16.938 -5.066 1 95.75 85 GLU B C 1
ATOM 1711 O O . GLU B 1 85 ? 13.992 -16.344 -4.113 1 95.75 85 GLU B O 1
ATOM 1716 N N . PRO B 1 86 ? 15.117 -16.312 -6.043 1 92.56 86 PRO B N 1
ATOM 1717 C CA . PRO B 1 86 ? 15.141 -14.844 -6.02 1 92.56 86 PRO B CA 1
ATOM 1718 C C . PRO B 1 86 ? 13.742 -14.234 -5.93 1 92.56 86 PRO B C 1
ATOM 1720 O O . PRO B 1 86 ? 12.812 -14.703 -6.59 1 92.56 86 PRO B O 1
ATOM 1723 N N . MET B 1 87 ? 13.609 -13.328 -5.043 1 84.69 87 MET B N 1
ATOM 1724 C CA . MET B 1 87 ? 12.383 -12.578 -4.789 1 84.69 87 MET B CA 1
ATOM 1725 C C . MET B 1 87 ? 12.648 -11.078 -4.797 1 84.69 87 MET B C 1
ATOM 1727 O O . MET B 1 87 ? 13.523 -10.594 -4.078 1 84.69 87 MET B O 1
ATOM 1731 N N . PHE B 1 88 ? 11.852 -10.312 -5.59 1 78.19 88 PHE B N 1
ATOM 1732 C CA . PHE B 1 88 ? 11.969 -8.859 -5.668 1 78.19 88 PHE B CA 1
ATOM 1733 C C . PHE B 1 88 ? 13.367 -8.453 -6.109 1 78.19 88 PHE B C 1
ATOM 1735 O O . PHE B 1 88 ? 13.938 -7.508 -5.574 1 78.19 88 PHE B O 1
ATOM 1742 N N . GLY B 1 89 ? 13.93 -9.258 -6.922 1 79.06 89 GLY B N 1
ATOM 1743 C CA . GLY B 1 89 ? 15.227 -8.969 -7.5 1 79.06 89 GLY B CA 1
ATOM 1744 C C . GLY B 1 89 ? 16.391 -9.359 -6.594 1 79.06 89 GLY B C 1
ATOM 1745 O O . GLY B 1 89 ? 17.547 -9.078 -6.906 1 79.06 89 GLY B O 1
ATOM 1746 N N . LEU B 1 90 ? 16.047 -10.039 -5.523 1 83.31 90 LEU B N 1
ATOM 1747 C CA . LEU B 1 90 ? 17.094 -10.375 -4.562 1 83.31 90 LEU B CA 1
ATOM 1748 C C . LEU B 1 90 ? 17.234 -11.891 -4.426 1 83.31 90 LEU B C 1
ATOM 1750 O O . LEU B 1 90 ? 16.25 -12.617 -4.465 1 83.31 90 LEU B O 1
ATOM 1754 N N . ALA B 1 91 ? 18.531 -12.297 -4.074 1 88.5 91 ALA B N 1
ATOM 1755 C CA . ALA B 1 91 ? 18.828 -13.711 -3.865 1 88.5 91 ALA B CA 1
ATOM 1756 C C . ALA B 1 91 ? 18.328 -14.18 -2.502 1 88.5 91 ALA B C 1
ATOM 1758 O O . ALA B 1 91 ? 18.312 -13.406 -1.54 1 88.5 91 ALA B O 1
ATOM 1759 N N . PRO B 1 92 ? 17.938 -15.398 -2.494 1 91.25 92 PRO B N 1
ATOM 1760 C CA . PRO B 1 92 ? 17.609 -15.953 -1.18 1 91.25 92 PRO B CA 1
ATOM 1761 C C . PRO B 1 92 ? 18.812 -16.031 -0.253 1 91.25 92 PRO B C 1
ATOM 1763 O O . PRO B 1 92 ? 19.922 -16.312 -0.708 1 91.25 92 PRO B O 1
ATOM 1766 N N . THR B 1 93 ? 18.719 -15.773 0.984 1 91.5 93 THR B N 1
ATOM 1767 C CA . THR B 1 93 ? 19.797 -15.766 1.957 1 91.5 93 THR B CA 1
ATOM 1768 C C . THR B 1 93 ? 19.578 -16.812 3.035 1 91.5 93 THR B C 1
ATOM 1770 O O . THR B 1 93 ? 20.422 -17.016 3.912 1 91.5 93 THR B O 1
ATOM 1773 N N . GLY B 1 94 ? 18.453 -17.531 2.92 1 91.5 94 GLY B N 1
ATOM 1774 C CA . GLY B 1 94 ? 18.094 -18.484 3.965 1 91.5 94 GLY B CA 1
ATOM 1775 C C . GLY B 1 94 ? 17.375 -17.828 5.133 1 91.5 94 GLY B C 1
ATOM 1776 O O . GLY B 1 94 ? 16.875 -18.531 6.027 1 91.5 94 GLY B O 1
ATOM 1777 N N . ARG B 1 95 ? 17.281 -16.562 5.156 1 93.25 95 ARG B N 1
ATOM 1778 C CA . ARG B 1 95 ? 16.594 -15.828 6.219 1 93.25 95 ARG B CA 1
ATOM 1779 C C . ARG B 1 95 ? 15.102 -15.703 5.922 1 93.25 95 ARG B C 1
ATOM 1781 O O . ARG B 1 95 ? 14.695 -15.68 4.762 1 93.25 95 ARG B O 1
ATOM 1788 N N . ARG B 1 96 ? 14.367 -15.625 6.957 1 95.62 96 ARG B N 1
ATOM 1789 C CA . ARG B 1 96 ? 12.945 -15.312 6.84 1 95.62 96 ARG B CA 1
ATOM 1790 C C . ARG B 1 96 ? 12.727 -13.805 6.738 1 95.62 96 ARG B C 1
ATOM 1792 O O . ARG B 1 96 ? 13.508 -13.023 7.277 1 95.62 96 ARG B O 1
ATOM 1799 N N . VAL B 1 97 ? 11.719 -13.414 6.027 1 96.12 97 VAL B N 1
ATOM 1800 C CA . VAL B 1 97 ? 11.359 -12.008 5.898 1 96.12 97 VAL B CA 1
ATOM 1801 C C . VAL B 1 97 ? 9.891 -11.812 6.266 1 96.12 97 VAL B C 1
ATOM 1803 O O . VAL B 1 97 ? 9.062 -12.68 6.004 1 96.12 97 VAL B O 1
ATOM 1806 N N . GLU B 1 98 ? 9.609 -10.742 6.91 1 97.25 98 GLU B N 1
ATOM 1807 C CA . GLU B 1 98 ? 8.258 -10.289 7.203 1 97.25 98 GLU B CA 1
ATOM 1808 C C . GLU B 1 98 ? 7.957 -8.961 6.516 1 97.25 98 GLU B C 1
ATOM 1810 O O . GLU B 1 98 ? 8.781 -8.047 6.531 1 97.25 98 GLU B O 1
ATOM 1815 N N . PHE B 1 99 ? 6.816 -8.867 5.941 1 96.81 99 PHE B N 1
ATOM 1816 C CA . PHE B 1 99 ? 6.477 -7.617 5.27 1 96.81 99 PHE B CA 1
ATOM 1817 C C . PHE B 1 99 ? 4.969 -7.508 5.062 1 96.81 99 PHE B C 1
ATOM 1819 O O . PHE B 1 99 ? 4.254 -8.508 5.137 1 96.81 99 PHE B O 1
ATOM 1826 N N . ALA B 1 100 ? 4.523 -6.34 4.809 1 98.12 100 ALA B N 1
ATOM 1827 C CA . ALA B 1 100 ? 3.139 -6.078 4.43 1 98.12 100 ALA B CA 1
ATOM 1828 C C . ALA B 1 100 ? 3.021 -5.816 2.93 1 98.12 100 ALA B C 1
ATOM 1830 O O . ALA B 1 100 ? 3.908 -5.207 2.328 1 98.12 100 ALA B O 1
ATOM 1831 N N . GLU B 1 101 ? 2.053 -6.281 2.359 1 98.5 101 GLU B N 1
ATOM 1832 C CA . GLU B 1 101 ? 1.572 -5.863 1.046 1 98.5 101 GLU B CA 1
ATOM 1833 C C . GLU B 1 101 ? 0.259 -5.094 1.157 1 98.5 101 GLU B C 1
ATOM 1835 O O . GLU B 1 101 ? -0.67 -5.535 1.835 1 98.5 101 GLU B O 1
ATOM 1840 N N . HIS B 1 102 ? 0.171 -3.924 0.631 1 98.88 102 HIS B N 1
ATOM 1841 C CA . HIS B 1 102 ? -1.087 -3.197 0.5 1 98.88 102 HIS B CA 1
ATOM 1842 C C . HIS B 1 102 ? -1.667 -3.348 -0.902 1 98.88 102 HIS B C 1
ATOM 1844 O O . HIS B 1 102 ? -1.087 -2.857 -1.874 1 98.88 102 HIS B O 1
ATOM 1850 N N . GLY B 1 103 ? -2.838 -3.945 -0.999 1 98.88 103 GLY B N 1
ATOM 1851 C CA . GLY B 1 103 ? -3.473 -4.219 -2.277 1 98.88 103 GLY B CA 1
ATOM 1852 C C . GLY B 1 103 ? -4.812 -3.521 -2.438 1 98.88 103 GLY B C 1
ATOM 1853 O O . GLY B 1 103 ? -5.586 -3.43 -1.483 1 98.88 103 GLY B O 1
ATOM 1854 N N . PHE B 1 104 ? -5.086 -3.006 -3.619 1 98.88 104 PHE B N 1
ATOM 1855 C CA . PHE B 1 104 ? -6.398 -2.531 -4.051 1 98.88 104 PHE B CA 1
ATOM 1856 C C . PHE B 1 104 ? -6.895 -3.336 -5.246 1 98.88 104 PHE B C 1
ATOM 1858 O O . PHE B 1 104 ? -6.129 -3.633 -6.164 1 98.88 104 PHE B O 1
ATOM 1865 N N . TYR B 1 105 ? -8.148 -3.711 -5.227 1 98.88 105 TYR B N 1
ATOM 1866 C CA . TYR B 1 105 ? -8.805 -4.492 -6.27 1 98.88 105 TYR B CA 1
ATOM 1867 C C . TYR B 1 105 ? -10.102 -3.83 -6.715 1 98.88 105 TYR B C 1
ATOM 1869 O O . TYR B 1 105 ? -10.977 -3.555 -5.891 1 98.88 105 TYR B O 1
ATOM 1877 N N . ARG B 1 106 ? -10.203 -3.516 -7.953 1 98.62 106 ARG B N 1
ATOM 1878 C CA . ARG B 1 106 ? -11.469 -3.092 -8.531 1 98.62 106 ARG B CA 1
ATOM 1879 C C . ARG B 1 106 ? -12.164 -4.246 -9.25 1 98.62 106 ARG B C 1
ATOM 1881 O O . ARG B 1 106 ? -11.516 -5.008 -9.977 1 98.62 106 ARG B O 1
ATOM 1888 N N . PHE B 1 107 ? -13.43 -4.379 -9 1 98.38 107 PHE B N 1
ATOM 1889 C CA . PHE B 1 107 ? -14.227 -5.457 -9.562 1 98.38 107 PHE B CA 1
ATOM 1890 C C . PHE B 1 107 ? -15.156 -4.934 -10.656 1 98.38 107 PHE B C 1
ATOM 1892 O O . PHE B 1 107 ? -15.617 -3.793 -10.586 1 98.38 107 PHE B O 1
ATOM 1899 N N . ASP B 1 108 ? -15.336 -5.664 -11.602 1 97.88 108 ASP B N 1
ATOM 1900 C CA . ASP B 1 108 ? -16.359 -5.488 -12.633 1 97.88 108 ASP B CA 1
ATOM 1901 C C . ASP B 1 108 ? -17.203 -6.746 -12.781 1 97.88 108 ASP B C 1
ATOM 1903 O O . ASP B 1 108 ? -16.703 -7.816 -13.117 1 97.88 108 ASP B O 1
ATOM 1907 N N . HIS B 1 109 ? -18.516 -6.625 -12.422 1 95.06 109 HIS B N 1
ATOM 1908 C CA . HIS B 1 109 ? -19.453 -7.746 -12.484 1 95.06 109 HIS B CA 1
ATOM 1909 C C . HIS B 1 109 ? -18.953 -8.93 -11.664 1 95.06 109 HIS B C 1
ATOM 1911 O O . HIS B 1 109 ? -18.891 -10.055 -12.156 1 95.06 109 HIS B O 1
ATOM 1917 N N . GLY B 1 110 ? -18.406 -8.602 -10.508 1 94.94 110 GLY B N 1
ATOM 1918 C CA . GLY B 1 110 ? -18.125 -9.609 -9.5 1 94.94 110 GLY B CA 1
ATOM 1919 C C . GLY B 1 110 ? -16.766 -10.25 -9.664 1 94.94 110 GLY B C 1
ATOM 1920 O O . GLY B 1 110 ? -16.375 -11.117 -8.883 1 94.94 110 GLY B O 1
ATOM 1921 N N . ARG B 1 111 ? -15.977 -9.805 -10.672 1 98.06 111 ARG B N 1
ATOM 1922 C CA . ARG B 1 111 ? -14.641 -10.352 -10.883 1 98.06 111 ARG B CA 1
ATOM 1923 C C . ARG B 1 111 ? -13.594 -9.242 -10.883 1 98.06 111 ARG B C 1
ATOM 1925 O O . ARG B 1 111 ? -13.898 -8.094 -11.203 1 98.06 111 ARG B O 1
ATOM 1932 N N . ILE B 1 112 ? -12.445 -9.562 -10.531 1 98.81 112 ILE B N 1
ATOM 1933 C CA . ILE B 1 112 ? -11.344 -8.609 -10.438 1 98.81 112 ILE B CA 1
ATOM 1934 C C . ILE B 1 112 ? -10.977 -8.109 -11.836 1 98.81 112 ILE B C 1
ATOM 1936 O O . ILE B 1 112 ? -10.734 -8.914 -12.742 1 98.81 112 ILE B O 1
ATOM 1940 N N . ALA B 1 113 ? -10.945 -6.82 -11.992 1 98.75 113 ALA B N 1
ATOM 1941 C CA . ALA B 1 113 ? -10.609 -6.199 -13.273 1 98.75 113 ALA B CA 1
ATOM 1942 C C . ALA B 1 113 ? -9.328 -5.375 -13.164 1 98.75 113 ALA B C 1
ATOM 1944 O O . ALA B 1 113 ? -8.656 -5.125 -14.164 1 98.75 113 ALA B O 1
ATOM 1945 N N . HIS B 1 114 ? -8.977 -4.895 -12 1 98.81 114 HIS B N 1
ATOM 1946 C CA . HIS B 1 114 ? -7.785 -4.086 -11.766 1 98.81 114 HIS B CA 1
ATOM 1947 C C . HIS B 1 114 ? -7.168 -4.402 -10.406 1 98.81 114 HIS B C 1
ATOM 1949 O O . HIS B 1 114 ? -7.883 -4.543 -9.406 1 98.81 114 HIS B O 1
ATOM 1955 N N . VAL B 1 115 ? -5.859 -4.562 -10.375 1 98.88 115 VAL B N 1
ATOM 1956 C CA . VAL B 1 115 ? -5.113 -4.828 -9.148 1 98.88 115 VAL B CA 1
ATOM 1957 C C . VAL B 1 115 ? -3.982 -3.814 -9 1 98.88 115 VAL B C 1
ATOM 1959 O O . VAL B 1 115 ? -3.199 -3.609 -9.93 1 98.88 115 VAL B O 1
ATOM 1962 N N . TRP B 1 116 ? -3.93 -3.117 -7.945 1 98.69 116 TRP B N 1
ATOM 1963 C CA . TRP B 1 116 ? -2.77 -2.357 -7.488 1 98.69 116 TRP B CA 1
ATOM 1964 C C . TRP B 1 116 ? -2.137 -3.008 -6.266 1 98.69 116 TRP B C 1
ATOM 1966 O O . TRP B 1 116 ? -2.803 -3.207 -5.246 1 98.69 116 TRP B O 1
ATOM 1976 N N . SER B 1 117 ? -0.985 -3.371 -6.371 1 98.25 117 SER B N 1
ATOM 1977 C CA . SER B 1 117 ? -0.24 -3.994 -5.285 1 98.25 117 SER B CA 1
ATOM 1978 C C . SER B 1 117 ? 1.018 -3.199 -4.949 1 98.25 117 SER B C 1
ATOM 1980 O O . SER B 1 117 ? 1.728 -2.744 -5.848 1 98.25 117 SER B O 1
ATOM 1982 N N . LEU B 1 118 ? 1.267 -3.027 -3.688 1 97.81 118 LEU B N 1
ATOM 1983 C CA . LEU B 1 118 ? 2.441 -2.289 -3.234 1 97.81 118 LEU B CA 1
ATOM 1984 C C . LEU B 1 118 ? 3.105 -2.994 -2.057 1 97.81 118 LEU B C 1
ATOM 1986 O O . LEU B 1 118 ? 2.424 -3.439 -1.13 1 97.81 118 LEU B O 1
ATOM 1990 N N . ILE B 1 119 ? 4.348 -3.17 -2.105 1 96.62 119 ILE B N 1
ATOM 1991 C CA . ILE B 1 119 ? 5.219 -3.617 -1.021 1 96.62 119 ILE B CA 1
ATOM 1992 C C . ILE B 1 119 ? 6.406 -2.666 -0.887 1 96.62 119 ILE B C 1
ATOM 1994 O O . ILE B 1 119 ? 6.68 -1.872 -1.791 1 96.62 119 ILE B O 1
ATOM 1998 N N . ASP B 1 120 ? 7.016 -2.619 0.28 1 93.75 120 ASP B N 1
ATOM 1999 C CA . ASP B 1 120 ? 8.25 -1.863 0.481 1 93.75 120 ASP B CA 1
ATOM 2000 C C . ASP B 1 120 ? 9.477 -2.723 0.184 1 93.75 120 ASP B C 1
ATOM 2002 O O . ASP B 1 120 ? 10.008 -3.381 1.079 1 93.75 120 ASP B O 1
ATOM 2006 N N . ASN B 1 121 ? 9.945 -2.613 -1.06 1 91.5 121 ASN B N 1
ATOM 2007 C CA . ASN B 1 121 ? 11.039 -3.465 -1.509 1 91.5 121 ASN B CA 1
ATOM 2008 C C . ASN B 1 121 ? 12.32 -3.184 -0.732 1 91.5 121 ASN B C 1
ATOM 2010 O O . ASN B 1 121 ? 13.117 -4.09 -0.492 1 91.5 121 ASN B O 1
ATOM 2014 N N . GLN B 1 122 ? 12.531 -1.983 -0.35 1 88.88 122 GLN B N 1
ATOM 2015 C CA . GLN B 1 122 ? 13.734 -1.626 0.389 1 88.88 122 GLN B CA 1
ATOM 2016 C C . GLN B 1 122 ? 13.758 -2.285 1.766 1 88.88 122 GLN B C 1
ATOM 2018 O O . GLN B 1 122 ? 14.789 -2.783 2.207 1 88.88 122 GLN B O 1
ATOM 2023 N N . LEU B 1 123 ? 12.633 -2.221 2.455 1 89.81 123 LEU B N 1
ATOM 2024 C CA . LEU B 1 123 ? 12.547 -2.85 3.768 1 89.81 123 LEU B CA 1
ATOM 2025 C C . LEU B 1 123 ? 12.75 -4.359 3.662 1 89.81 123 LEU B C 1
ATOM 2027 O O . LEU B 1 123 ? 13.391 -4.965 4.52 1 8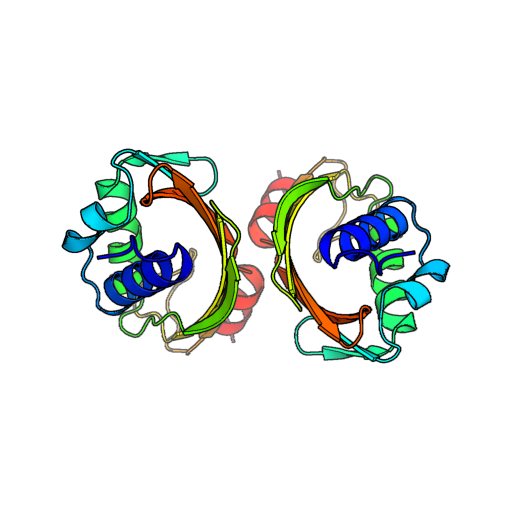9.81 123 LEU B O 1
ATOM 2031 N N . ILE B 1 124 ? 12.156 -4.973 2.611 1 92.5 124 ILE B N 1
ATOM 2032 C CA . ILE B 1 124 ? 12.305 -6.402 2.379 1 92.5 124 ILE B CA 1
ATOM 2033 C C . ILE B 1 124 ? 13.766 -6.734 2.109 1 92.5 124 ILE B C 1
ATOM 2035 O O . ILE B 1 124 ? 14.328 -7.656 2.707 1 92.5 124 ILE B O 1
ATOM 2039 N N . GLN B 1 125 ? 14.367 -5.918 1.275 1 89.25 125 GLN B N 1
ATOM 2040 C CA . GLN B 1 125 ? 15.773 -6.102 0.939 1 89.25 125 GLN B CA 1
ATOM 2041 C C . GLN B 1 125 ? 16.656 -5.984 2.18 1 89.25 125 GLN B C 1
ATOM 2043 O O . GLN B 1 125 ? 17.594 -6.77 2.359 1 89.25 125 GLN B O 1
ATOM 2048 N N . ALA B 1 126 ? 16.422 -5.027 3.002 1 90.12 126 ALA B N 1
ATOM 2049 C CA . ALA B 1 126 ? 17.203 -4.824 4.219 1 90.12 126 ALA B CA 1
ATOM 2050 C C . ALA B 1 126 ? 17.141 -6.055 5.117 1 90.12 126 ALA B C 1
ATOM 2052 O O . ALA B 1 126 ? 18.141 -6.43 5.727 1 90.12 126 ALA B O 1
ATOM 2053 N N . GLN B 1 127 ? 16.016 -6.66 5.262 1 93.69 127 GLN B N 1
ATOM 2054 C CA . GLN B 1 127 ? 15.852 -7.863 6.066 1 93.69 127 GLN B CA 1
ATOM 2055 C C . GLN B 1 127 ? 16.656 -9.023 5.484 1 93.69 127 GLN B C 1
ATOM 2057 O O . GLN B 1 127 ? 17.219 -9.828 6.23 1 93.69 127 GLN B O 1
ATOM 2062 N N . LEU B 1 128 ? 16.703 -9.125 4.137 1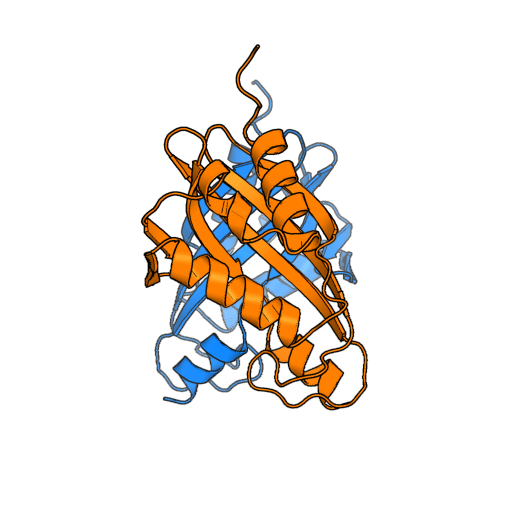 90.31 128 LEU B N 1
ATOM 2063 C CA . LEU B 1 128 ? 17.391 -10.227 3.471 1 90.31 128 LEU B CA 1
ATOM 2064 C C . LEU B 1 128 ? 18.891 -10.016 3.492 1 90.31 128 LEU B C 1
ATOM 2066 O O . LEU B 1 128 ? 19.672 -10.977 3.455 1 90.31 128 LEU B O 1
ATOM 2070 N N . ALA B 1 129 ? 19.391 -8.828 3.492 1 85.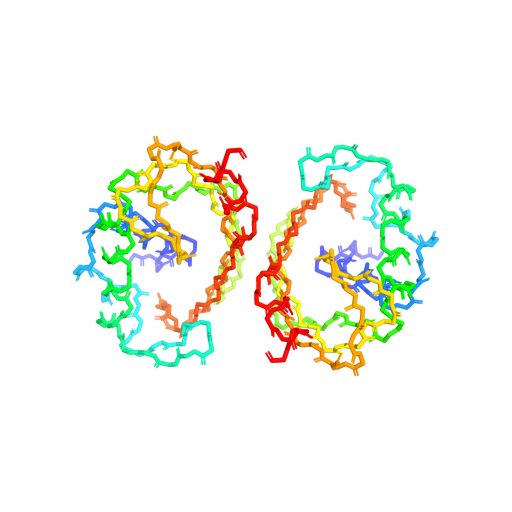25 129 ALA B N 1
ATOM 2071 C CA . ALA B 1 129 ? 20.812 -8.5 3.504 1 85.25 129 ALA B CA 1
ATOM 2072 C C . ALA B 1 129 ? 21.406 -8.672 4.902 1 85.25 129 ALA B C 1
ATOM 2074 O O . ALA B 1 129 ? 22.609 -8.867 5.051 1 85.25 129 ALA B O 1
ATOM 2075 N N . GLY B 1 130 ? 20.609 -8.812 6.047 1 77.75 130 GLY B N 1
ATOM 2076 C CA . GLY B 1 130 ? 21.141 -8.961 7.398 1 77.75 130 GLY B CA 1
ATOM 2077 C C . GLY B 1 130 ? 21.547 -7.648 8.031 1 77.75 130 GLY B C 1
ATOM 2078 O O . GLY B 1 130 ? 21.797 -6.664 7.324 1 77.75 130 GLY B O 1
#